Protein AF-A0A183B703-F1 (afdb_monomer_lite)

Foldseek 3Di:
DLVVCVVCVVVCCPVVVDALLNNLLVLLVQLVVLVVVCQFFVDCVSLVSSLVSLVCCVVVVSCVCVLVDPDLVSLVSVLVSLLVNLVSCLLVVVLVVNVVSLVVSVVSLVSSCVRPVDPCSVVSVVLSVLSVVLSVVLVVDFDADPVRDGDDDQLADDPVPDDDDDDDPPDAAAAAAEEAEEAAPDFRDHPLAGNVNSSVSRNQHHDPVNVVVPDDDDDDDDDDDDPDDDDDDDDDDDDDDDDDDDDDDDDDDPDPRGGHTYDYHRNDDPVRVVVVVVVRVVPADQRYKYKYWHWHFDDDDPDDDDDDDDDDDDRIDTDIDIDHDD

pLDDT: mean 77.02, std 23.8, range [26.45, 98.56]

Radius of gyration: 24.08 Å; chains: 1; bounding box: 46×68×70 Å

Sequence (326 aa):
LWKFQQQHRQKLDELYGLKRWQIGEVASKIGQLYHLYYLRSSELHYLTESFAFFSAIRTRGYYSKASKEERPDLMVKKLRYYARFILVCLLLRKMKLVHELLREFSKQVEEYTAVYDPEDQSEWDMVVQEIREFVEGEALLNVLNPDSTATVLKHRLSPLNNPQVEKCGSGYMQLSEVLIVGNCYEQTRFSELSLDMYRMLQTLERDPLDTLHGSTTSVPNSRLSGLGSLENGLPASGHANDEAGSNGASGCGPTRPHNPHKYLLYKPTFSQFNTVIAAAFKDVSATGAVLLYISADGIRTPTAKYGDERKRFLTCFTELLLISAG

Secondary structure (DSSP, 8-state):
-HHHHHHTHHHHHHTT---HHHHHHHHHHHHHHHHHHHHHH--HHHHHHHHHHHHHHHHTTTTTTGGGSSSTHHHHHHHHHHHHHHHHHHHTT-HHHHHHHHHHHHHHHHHHHHHH--TTHHHHHHHHHHHHHHHHHHHT--EE-TTSPEE----SB-TTTSPP----SS---EEEEEEEEEE-SS--EETTEEHHHHHHHHHTSBPTTHHHHSS-SS-------------S--------------------PPPPPPPPEEEEEES--HHHHHHHHHHHHHH--TTEEEEEEEEEPPPPP---S---------S-EEEEEEEE--

InterPro domains:
  IPR022709 Protein SCAI [PF12070] (1-304)

Organism: NCBI:txid27848

Structure (mmCIF, N/CA/C/O backbone):
data_AF-A0A183B703-F1
#
_entry.id   AF-A0A183B703-F1
#
loop_
_atom_site.group_PDB
_atom_site.id
_atom_site.type_symbol
_atom_site.label_atom_id
_atom_site.label_alt_id
_atom_site.label_comp_id
_atom_site.label_asym_id
_atom_site.label_entity_id
_atom_site.label_seq_id
_atom_site.pdbx_PDB_ins_code
_atom_site.Cartn_x
_atom_site.Cartn_y
_atom_site.Cartn_z
_atom_site.occupancy
_atom_site.B_iso_or_equiv
_atom_site.auth_seq_id
_atom_site.auth_comp_id
_atom_site.auth_asym_id
_atom_site.auth_atom_id
_atom_site.pdbx_PDB_model_num
ATOM 1 N N . LEU A 1 1 ? 7.663 -17.396 15.930 1.00 83.75 1 LEU A N 1
ATOM 2 C CA . LEU A 1 1 ? 6.859 -16.521 16.821 1.00 83.75 1 LEU A CA 1
ATOM 3 C C . LEU A 1 1 ? 5.363 -16.856 16.811 1.00 83.75 1 LEU A C 1
ATOM 5 O O . LEU A 1 1 ? 4.827 -17.171 17.865 1.00 83.75 1 LEU A O 1
ATOM 9 N N . TRP A 1 2 ? 4.683 -16.833 15.655 1.00 89.56 2 TRP A N 1
ATOM 10 C CA . TRP A 1 2 ? 3.231 -17.084 15.588 1.00 89.56 2 TRP A CA 1
ATOM 11 C C . TRP A 1 2 ? 2.797 -18.439 16.162 1.00 89.56 2 TRP A C 1
ATOM 13 O O . TRP A 1 2 ? 1.850 -18.499 16.938 1.00 89.56 2 TRP A O 1
ATOM 23 N N . LYS A 1 3 ? 3.525 -19.514 15.847 1.00 90.44 3 LYS A N 1
ATOM 24 C CA . LYS A 1 3 ? 3.278 -20.850 16.409 1.00 90.44 3 LYS A CA 1
ATOM 25 C C . LYS A 1 3 ? 3.474 -20.887 17.929 1.00 90.44 3 LYS A C 1
ATOM 27 O O . LYS A 1 3 ? 2.619 -21.388 18.647 1.00 90.44 3 LYS A O 1
ATOM 32 N N . PHE A 1 4 ? 4.552 -20.272 18.417 1.00 89.56 4 PHE A N 1
ATOM 33 C CA . PHE A 1 4 ? 4.868 -20.200 19.847 1.00 89.56 4 PHE A CA 1
ATOM 34 C C . PHE A 1 4 ? 3.726 -19.558 20.652 1.00 89.56 4 PHE A C 1
ATOM 36 O O . PHE A 1 4 ? 3.270 -20.125 21.640 1.00 89.56 4 PHE A O 1
ATOM 43 N N . GLN A 1 5 ? 3.188 -18.421 20.194 1.00 91.50 5 GLN A N 1
ATOM 44 C CA . GLN A 1 5 ? 2.079 -17.765 20.899 1.00 91.50 5 GLN A CA 1
ATOM 45 C C . GLN A 1 5 ? 0.742 -18.520 20.815 1.00 91.50 5 GLN A C 1
ATOM 47 O O . GLN A 1 5 ? -0.109 -18.313 21.673 1.00 91.50 5 GLN A O 1
ATOM 52 N N . GLN A 1 6 ? 0.541 -19.396 19.821 1.00 90.69 6 GLN A N 1
ATOM 53 C CA . GLN A 1 6 ? -0.621 -20.298 19.796 1.00 90.69 6 GLN A CA 1
ATOM 54 C C . GLN A 1 6 ? -0.455 -21.425 20.816 1.00 90.69 6 GLN A C 1
ATOM 56 O O . GLN A 1 6 ? -1.346 -21.651 21.626 1.00 90.69 6 GLN A O 1
ATOM 61 N N . GLN A 1 7 ? 0.702 -22.091 20.801 1.00 95.00 7 GLN A N 1
ATOM 62 C CA . GLN A 1 7 ? 0.990 -23.243 21.660 1.00 95.00 7 GLN A CA 1
ATOM 63 C C . GLN A 1 7 ? 1.017 -22.883 23.147 1.00 95.00 7 GLN A C 1
ATOM 65 O O . GLN A 1 7 ? 0.614 -23.682 23.984 1.00 95.00 7 GLN A O 1
ATOM 70 N N . HIS A 1 8 ? 1.456 -21.669 23.479 1.00 93.12 8 HIS A N 1
ATOM 71 C CA . HIS A 1 8 ? 1.559 -21.196 24.859 1.00 93.12 8 HIS A CA 1
ATOM 72 C C . HIS A 1 8 ? 0.500 -20.142 25.210 1.00 93.12 8 HIS A C 1
ATOM 74 O O . HIS A 1 8 ? 0.690 -19.386 26.162 1.00 93.12 8 HIS A O 1
ATOM 80 N N . ARG A 1 9 ? -0.614 -20.076 24.458 1.00 90.56 9 ARG A N 1
ATOM 81 C CA . ARG A 1 9 ? -1.651 -19.038 24.606 1.00 90.56 9 ARG A CA 1
ATOM 82 C C . ARG A 1 9 ? -2.128 -18.888 26.045 1.00 90.56 9 ARG A C 1
ATOM 84 O O . ARG A 1 9 ? -2.144 -17.771 26.543 1.00 90.56 9 ARG A O 1
ATOM 91 N N . GLN A 1 10 ? -2.499 -19.999 26.678 1.00 91.38 10 GLN A N 1
ATOM 92 C CA . GLN A 1 10 ? -3.069 -19.997 28.023 1.00 91.38 10 GLN A CA 1
ATOM 93 C C . GLN A 1 10 ? -2.096 -19.381 29.033 1.00 91.38 10 GLN A C 1
ATOM 95 O O . GLN A 1 10 ? -2.439 -18.441 29.738 1.00 91.38 10 GLN A O 1
ATOM 100 N N . LYS A 1 11 ? -0.836 -19.829 29.008 1.00 93.75 11 LYS A N 1
ATOM 101 C CA . LYS A 1 11 ? 0.216 -19.312 29.887 1.00 93.75 11 LYS A CA 1
ATOM 102 C C . LYS A 1 11 ? 0.492 -17.823 29.651 1.00 93.75 11 LYS A C 1
ATOM 104 O O . LYS A 1 11 ? 0.722 -17.087 30.603 1.00 93.75 11 LYS A O 1
ATOM 109 N N . LEU A 1 12 ? 0.493 -17.383 28.392 1.00 92.56 12 LEU A N 1
ATOM 110 C CA . LEU A 1 12 ? 0.720 -15.982 28.027 1.00 92.56 12 LEU A CA 1
ATOM 111 C C . LEU A 1 12 ? -0.415 -15.063 28.497 1.00 92.56 12 LEU A C 1
ATOM 113 O O . LEU A 1 12 ? -0.145 -13.933 28.891 1.00 92.56 12 LEU A O 1
ATOM 117 N N . ASP A 1 13 ? -1.657 -15.536 28.455 1.00 91.06 13 ASP A N 1
ATOM 118 C CA . ASP A 1 13 ? -2.826 -14.783 28.913 1.00 91.06 13 ASP A CA 1
ATOM 119 C C . ASP A 1 13 ? -2.883 -14.743 30.451 1.00 91.06 13 ASP A C 1
ATOM 121 O O . ASP A 1 13 ? -2.798 -13.675 31.049 1.00 91.06 13 ASP A O 1
ATOM 125 N N . GLU A 1 14 ? -2.889 -15.910 31.102 1.00 92.81 14 GLU A N 1
ATOM 126 C CA . GLU A 1 14 ? -3.116 -16.035 32.549 1.00 92.81 14 GLU A CA 1
ATOM 127 C C . GLU A 1 14 ? -1.947 -15.524 33.405 1.00 92.81 14 GLU A C 1
ATOM 129 O O . GLU A 1 14 ? -2.174 -14.882 34.427 1.00 92.81 14 GLU A O 1
ATOM 134 N N . LEU A 1 15 ? -0.694 -15.798 33.014 1.00 91.38 15 LEU A N 1
ATOM 135 C CA . LEU A 1 15 ? 0.476 -15.442 33.834 1.00 91.38 15 LEU A CA 1
ATOM 136 C C . LEU A 1 15 ? 1.122 -14.115 33.433 1.00 91.38 15 LEU A C 1
ATOM 138 O O . LEU A 1 15 ? 1.726 -13.455 34.274 1.00 91.38 15 LEU A O 1
ATOM 142 N N . TYR A 1 16 ? 1.046 -13.747 32.152 1.00 91.38 16 TYR A N 1
ATOM 143 C CA . TYR A 1 16 ? 1.742 -12.573 31.614 1.00 91.38 16 TYR A CA 1
ATOM 144 C C . TYR A 1 16 ? 0.793 -11.476 31.118 1.00 91.38 16 TYR A C 1
ATOM 146 O O . TYR A 1 16 ? 1.265 -10.428 30.678 1.00 91.38 16 TYR A O 1
ATOM 154 N N . GLY A 1 17 ? -0.527 -11.688 31.187 1.00 91.81 17 GLY A N 1
ATOM 155 C CA . GLY A 1 17 ? -1.524 -10.681 30.830 1.00 91.81 17 GLY A CA 1
ATOM 156 C C . GLY A 1 17 ? -1.482 -10.269 29.35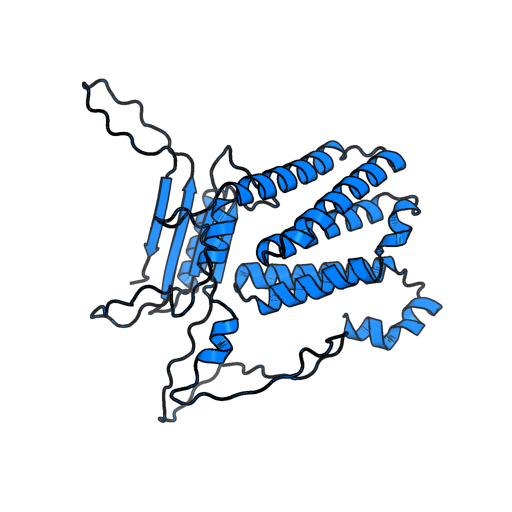8 1.00 91.81 17 GLY A C 1
ATOM 157 O O . GLY A 1 17 ? -1.689 -9.093 29.050 1.00 91.81 17 GLY A O 1
ATOM 158 N N . LEU A 1 18 ? -1.171 -11.199 28.444 1.00 91.56 18 LEU A N 1
ATOM 159 C CA . LEU A 1 18 ? -1.088 -10.917 27.010 1.00 91.56 18 LEU A CA 1
ATOM 160 C C . LEU A 1 18 ? -2.433 -10.404 26.475 1.00 91.56 18 LEU A C 1
ATOM 162 O O . LEU A 1 18 ? -3.369 -11.161 26.219 1.00 91.56 18 LEU A O 1
ATOM 166 N N . LYS A 1 19 ? -2.504 -9.101 26.205 1.00 91.19 19 LYS A N 1
ATOM 167 C CA . LYS A 1 19 ? -3.701 -8.445 25.687 1.00 91.19 19 LYS A CA 1
ATOM 168 C C . LYS A 1 19 ? -3.985 -8.865 24.243 1.00 91.19 19 LYS A C 1
ATOM 170 O O . LYS A 1 19 ? -3.096 -9.052 23.410 1.00 91.19 19 LYS A O 1
ATOM 175 N N . ARG A 1 20 ? -5.274 -8.892 23.892 1.00 91.88 20 ARG A N 1
ATOM 176 C CA . ARG A 1 20 ? -5.759 -9.259 22.550 1.00 91.88 20 ARG A CA 1
ATOM 177 C C . ARG A 1 20 ? -5.139 -8.418 21.424 1.00 91.88 20 ARG A C 1
ATOM 179 O O . ARG A 1 20 ? -4.821 -8.959 20.366 1.00 91.88 20 ARG A O 1
ATOM 186 N N . TRP A 1 21 ? -4.932 -7.123 21.649 1.00 92.62 21 TRP A N 1
ATOM 187 C CA . TRP A 1 21 ? -4.333 -6.242 20.648 1.00 92.62 21 TRP A CA 1
ATOM 188 C C . TRP A 1 21 ? -2.837 -6.489 20.434 1.00 92.62 21 TRP A C 1
ATOM 190 O O . TRP A 1 21 ? -2.357 -6.291 19.322 1.00 92.62 21 TRP A O 1
ATOM 200 N N . GLN A 1 22 ? -2.112 -7.004 21.435 1.00 92.88 22 GLN A N 1
ATOM 201 C CA . GLN A 1 22 ? -0.700 -7.382 21.285 1.00 92.88 22 GLN A CA 1
ATOM 202 C C . GLN A 1 22 ? -0.552 -8.561 20.313 1.00 92.88 22 GLN A C 1
ATOM 204 O O . GLN A 1 22 ? 0.385 -8.608 19.519 1.00 92.88 22 GLN A O 1
ATOM 209 N N . ILE A 1 23 ? -1.521 -9.482 20.300 1.00 93.69 23 ILE A N 1
ATOM 210 C CA . ILE A 1 23 ? -1.594 -10.558 19.298 1.00 93.69 23 ILE A CA 1
ATOM 211 C C . ILE A 1 23 ? -1.811 -9.967 17.900 1.00 93.69 23 ILE A C 1
ATOM 213 O O . ILE A 1 23 ? -1.166 -10.396 16.942 1.00 93.69 23 ILE A O 1
ATOM 217 N N . GLY A 1 24 ? -2.689 -8.964 17.795 1.00 94.94 24 GLY A N 1
ATOM 218 C CA . GLY A 1 24 ? -2.908 -8.199 16.567 1.00 94.94 24 GLY A CA 1
ATOM 219 C C . GLY A 1 24 ? -1.635 -7.525 16.060 1.00 94.94 24 GLY A C 1
ATOM 220 O O . GLY A 1 24 ? -1.333 -7.619 14.875 1.00 94.94 24 GLY A O 1
ATOM 221 N N . GLU A 1 25 ? -0.832 -6.938 16.949 1.00 93.81 25 GLU A N 1
ATOM 222 C CA . GLU A 1 25 ? 0.460 -6.353 16.576 1.00 93.81 25 GLU A CA 1
ATOM 223 C C . GLU A 1 25 ? 1.453 -7.389 16.054 1.00 93.81 25 GLU A C 1
ATOM 225 O O . GLU A 1 25 ? 2.130 -7.141 15.056 1.00 93.81 25 GLU A O 1
ATOM 230 N N . VAL A 1 26 ? 1.542 -8.558 16.697 1.00 94.56 26 VAL A N 1
ATOM 231 C CA . VAL A 1 26 ? 2.393 -9.654 16.212 1.00 94.56 26 VAL A CA 1
ATOM 232 C C . VAL A 1 26 ? 1.945 -10.092 14.817 1.00 94.56 26 VAL A C 1
ATOM 234 O O . VAL A 1 26 ? 2.784 -10.218 13.927 1.00 94.56 26 VAL A O 1
ATOM 237 N N . ALA A 1 27 ? 0.638 -10.269 14.601 1.00 96.19 27 ALA A N 1
ATOM 238 C CA . ALA A 1 27 ? 0.089 -10.588 13.284 1.00 96.19 27 ALA A CA 1
ATOM 239 C C . ALA A 1 27 ? 0.410 -9.495 12.252 1.00 96.19 27 ALA A C 1
ATOM 241 O O . ALA A 1 27 ? 0.849 -9.808 11.149 1.00 96.19 27 ALA A O 1
ATOM 242 N N . SER A 1 28 ? 0.264 -8.218 12.621 1.00 96.25 28 SER A N 1
ATOM 243 C CA . SER A 1 28 ? 0.527 -7.083 11.730 1.00 96.25 28 SER A CA 1
ATOM 244 C C . SER A 1 28 ? 1.998 -7.015 11.324 1.00 96.25 28 SER A C 1
ATOM 246 O O . SER A 1 28 ? 2.295 -6.732 10.165 1.00 96.25 28 SER A O 1
ATOM 248 N N . LYS A 1 29 ? 2.924 -7.285 12.253 1.00 95.94 29 LYS A N 1
ATOM 249 C CA . LYS A 1 29 ? 4.367 -7.327 11.970 1.00 95.94 29 LYS A CA 1
ATOM 250 C C . LYS A 1 29 ? 4.725 -8.488 11.046 1.00 95.94 29 LYS A C 1
ATOM 252 O O . LYS A 1 29 ? 5.508 -8.306 10.123 1.00 95.94 29 LYS A O 1
ATOM 257 N N . ILE A 1 30 ? 4.131 -9.664 11.251 1.00 96.56 30 ILE A N 1
ATOM 258 C CA . ILE A 1 30 ? 4.346 -10.814 10.361 1.00 96.56 30 ILE A CA 1
ATOM 259 C C . ILE A 1 30 ? 3.799 -10.519 8.960 1.00 96.56 30 ILE A C 1
ATOM 261 O O . ILE A 1 30 ? 4.504 -10.735 7.977 1.00 96.56 30 ILE A O 1
ATOM 265 N N . GLY A 1 31 ? 2.592 -9.953 8.862 1.00 97.31 31 GLY A N 1
ATOM 266 C CA . GLY A 1 31 ? 2.024 -9.517 7.586 1.00 97.31 31 GLY A CA 1
ATOM 267 C C . GLY A 1 31 ? 2.923 -8.509 6.865 1.00 97.31 31 GLY A C 1
ATOM 268 O O . GLY A 1 31 ? 3.158 -8.638 5.664 1.00 97.31 31 GLY A O 1
ATOM 269 N N . GLN A 1 32 ? 3.507 -7.557 7.598 1.00 96.00 32 GLN A N 1
ATOM 270 C CA . GLN A 1 32 ? 4.473 -6.603 7.049 1.00 96.00 32 GLN A CA 1
ATOM 271 C C . GLN A 1 32 ? 5.747 -7.284 6.523 1.00 96.00 32 GLN A C 1
ATOM 273 O O . GLN A 1 32 ? 6.222 -6.912 5.454 1.00 96.00 32 GLN A O 1
ATOM 278 N N . LEU A 1 33 ? 6.290 -8.282 7.230 1.00 96.19 33 LEU A N 1
ATOM 279 C CA . LEU A 1 33 ? 7.480 -9.017 6.779 1.00 96.19 33 LEU A CA 1
ATOM 280 C C . LEU A 1 33 ? 7.230 -9.745 5.456 1.00 96.19 33 LEU A C 1
ATOM 282 O O . LEU A 1 33 ? 8.057 -9.668 4.549 1.00 96.19 33 LEU A O 1
ATOM 286 N N . TYR A 1 34 ? 6.076 -10.401 5.329 1.00 97.31 34 TYR A N 1
ATOM 287 C CA . TYR A 1 34 ? 5.667 -11.042 4.082 1.00 97.31 34 TYR A CA 1
ATOM 288 C C . TYR A 1 34 ? 5.505 -10.035 2.939 1.00 97.31 34 TYR A C 1
ATOM 290 O O . TYR A 1 34 ? 6.010 -10.260 1.842 1.00 97.31 34 TYR A O 1
ATOM 298 N N . HIS A 1 35 ? 4.867 -8.893 3.203 1.00 95.56 35 HIS A N 1
ATOM 299 C CA . HIS A 1 35 ? 4.738 -7.824 2.215 1.00 95.56 35 HIS A CA 1
ATOM 300 C C . HIS A 1 35 ? 6.106 -7.286 1.760 1.00 95.56 35 HIS A C 1
ATOM 302 O O . HIS A 1 35 ? 6.333 -7.128 0.563 1.00 95.56 35 HIS A O 1
ATOM 308 N N . LEU A 1 36 ? 7.046 -7.075 2.687 1.00 93.94 36 LEU A N 1
ATOM 309 C CA . LEU A 1 36 ? 8.402 -6.626 2.362 1.00 93.94 36 LEU A CA 1
ATOM 310 C C . LEU A 1 36 ? 9.168 -7.657 1.518 1.00 93.94 36 LEU A C 1
ATOM 312 O O . LEU A 1 36 ? 9.915 -7.290 0.614 1.00 93.94 36 LEU A O 1
ATOM 316 N N . TYR A 1 37 ? 8.979 -8.949 1.793 1.00 94.00 37 TYR A N 1
ATOM 317 C CA . TYR A 1 37 ? 9.538 -10.016 0.962 1.00 94.00 37 TYR A CA 1
ATOM 318 C C . TYR A 1 37 ? 8.938 -10.021 -0.444 1.00 94.00 37 TYR A C 1
ATOM 320 O O . TYR A 1 37 ? 9.681 -10.163 -1.415 1.00 94.00 37 TYR A O 1
ATOM 328 N N . TYR A 1 38 ? 7.625 -9.808 -0.566 1.00 94.19 38 TYR A N 1
ATOM 329 C CA . TYR A 1 38 ? 6.968 -9.648 -1.861 1.00 94.19 38 TYR A CA 1
ATOM 330 C C . TYR A 1 38 ? 7.554 -8.476 -2.658 1.00 94.19 38 TYR A C 1
ATOM 332 O O . TYR A 1 38 ? 7.895 -8.673 -3.815 1.00 94.19 38 TYR A O 1
ATOM 340 N N . LEU A 1 39 ? 7.753 -7.298 -2.054 1.00 91.00 39 LEU A N 1
ATOM 341 C CA . LEU A 1 39 ? 8.278 -6.132 -2.783 1.00 91.00 39 LEU A CA 1
ATOM 342 C C . LEU A 1 39 ? 9.641 -6.389 -3.444 1.00 91.00 39 LEU A C 1
ATOM 344 O O . LEU A 1 39 ? 9.923 -5.801 -4.480 1.00 91.00 39 LEU A O 1
ATOM 348 N N . ARG A 1 40 ? 10.465 -7.275 -2.866 1.00 87.12 40 ARG A N 1
ATOM 349 C CA . ARG A 1 40 ? 11.782 -7.637 -3.415 1.00 87.12 40 ARG A CA 1
ATOM 350 C C . ARG A 1 40 ? 11.751 -8.824 -4.372 1.00 87.12 40 ARG A C 1
ATOM 352 O O . ARG A 1 40 ? 12.535 -8.862 -5.309 1.00 87.12 40 ARG A O 1
ATOM 359 N N . SER A 1 41 ? 10.920 -9.825 -4.094 1.00 88.69 41 SER A N 1
ATOM 360 C CA . SER A 1 41 ? 10.889 -11.092 -4.846 1.00 88.69 41 SER A CA 1
ATOM 361 C C . SER A 1 41 ? 9.846 -11.115 -5.956 1.00 88.69 41 SER A C 1
ATOM 363 O O . SER A 1 41 ? 9.909 -11.964 -6.835 1.00 88.69 41 SER A O 1
ATOM 365 N N . SER A 1 42 ? 8.858 -10.221 -5.893 1.00 88.12 42 SER A N 1
ATOM 366 C CA . SER A 1 42 ? 7.658 -10.237 -6.733 1.00 88.12 42 SER A CA 1
ATOM 367 C C . SER A 1 42 ? 6.819 -11.518 -6.610 1.00 88.12 42 SER A C 1
ATOM 369 O O . SER A 1 42 ? 5.907 -11.744 -7.402 1.00 88.12 42 SER A O 1
ATOM 371 N N . GLU A 1 43 ? 7.081 -12.354 -5.600 1.00 88.38 43 GLU A N 1
ATOM 372 C CA . GLU A 1 43 ? 6.390 -13.626 -5.408 1.00 88.38 43 GLU A CA 1
ATOM 373 C C . GLU A 1 43 ? 5.050 -13.425 -4.692 1.00 88.38 43 GLU A C 1
ATOM 375 O O . GLU A 1 43 ? 4.976 -13.082 -3.506 1.00 88.38 43 GLU A O 1
ATOM 380 N N . LEU A 1 44 ? 3.953 -13.676 -5.409 1.00 88.50 44 LEU A N 1
ATOM 381 C CA . LEU A 1 44 ? 2.598 -13.428 -4.905 1.00 88.50 44 LEU A CA 1
ATOM 382 C C . LEU A 1 44 ? 2.182 -14.302 -3.733 1.00 88.50 44 LEU A C 1
ATOM 384 O O . LEU A 1 44 ? 1.252 -13.937 -3.007 1.00 88.50 44 LEU A O 1
ATOM 388 N N . HIS A 1 45 ? 2.838 -15.445 -3.541 1.00 91.50 45 HIS A N 1
ATOM 389 C CA . HIS A 1 45 ? 2.592 -16.272 -2.369 1.00 91.50 45 HIS A CA 1
ATOM 390 C C . HIS A 1 45 ? 2.814 -15.456 -1.087 1.00 91.50 45 HIS A C 1
ATOM 392 O O . HIS A 1 45 ? 1.935 -15.420 -0.229 1.00 91.50 45 HIS A O 1
ATOM 398 N N . TYR A 1 46 ? 3.904 -14.684 -1.002 1.00 95.00 46 TYR A N 1
ATOM 399 C CA . TYR A 1 46 ? 4.158 -13.824 0.155 1.00 95.00 46 TYR A CA 1
ATOM 400 C C . TYR A 1 46 ? 3.124 -12.704 0.292 1.00 95.00 46 TYR A C 1
ATOM 402 O O . TYR A 1 46 ? 2.676 -12.406 1.398 1.00 95.00 46 TYR A O 1
ATOM 410 N N . LEU A 1 47 ? 2.670 -12.110 -0.814 1.00 94.69 47 LEU A N 1
ATOM 411 C CA . LEU A 1 47 ? 1.603 -11.110 -0.757 1.00 94.69 47 LEU A CA 1
ATOM 412 C C . LEU A 1 47 ? 0.277 -11.713 -0.253 1.00 94.69 47 LEU A C 1
ATOM 414 O O . LEU A 1 47 ? -0.458 -11.073 0.501 1.00 94.69 47 LEU A O 1
ATOM 418 N N . THR A 1 48 ? -0.003 -12.963 -0.622 1.00 95.50 48 THR A N 1
ATOM 419 C CA . THR A 1 48 ? -1.179 -13.719 -0.169 1.00 95.50 48 THR A CA 1
ATOM 420 C C . THR A 1 48 ? -1.094 -14.058 1.321 1.00 95.50 48 THR A C 1
ATOM 422 O O . THR A 1 48 ? -2.078 -13.877 2.039 1.00 95.50 48 THR A O 1
ATOM 425 N N . GLU A 1 49 ? 0.078 -14.459 1.817 1.00 97.00 49 GLU A N 1
ATOM 426 C CA . GLU A 1 49 ? 0.309 -14.664 3.253 1.00 97.00 49 GLU A CA 1
ATOM 427 C C . GLU A 1 49 ? 0.127 -13.359 4.038 1.00 97.00 49 GLU A C 1
ATOM 429 O O . GLU A 1 49 ? -0.573 -13.322 5.052 1.00 97.00 49 GLU A O 1
ATOM 434 N N . SER A 1 50 ? 0.677 -12.249 3.534 1.00 98.00 50 SER A N 1
ATOM 435 C CA . SER A 1 50 ? 0.475 -10.923 4.126 1.00 98.00 50 SER A CA 1
ATOM 436 C C . SER A 1 50 ? -1.013 -10.575 4.249 1.00 98.00 50 SER A C 1
ATOM 438 O O . SER A 1 50 ? -1.489 -10.184 5.322 1.00 98.00 50 SER A O 1
ATOM 440 N N . PHE A 1 51 ? -1.773 -10.808 3.174 1.00 98.44 51 PHE A N 1
ATOM 441 C CA . PHE A 1 51 ? -3.221 -10.645 3.159 1.00 98.44 51 PHE A CA 1
ATOM 442 C C . PHE A 1 51 ? -3.918 -11.510 4.214 1.00 98.44 51 PHE A C 1
ATOM 444 O O . PHE A 1 51 ? -4.804 -11.012 4.907 1.00 98.44 51 PHE A O 1
ATOM 451 N N . ALA A 1 52 ? -3.527 -12.778 4.366 1.00 98.00 52 ALA A N 1
ATOM 452 C CA . ALA A 1 52 ? -4.127 -13.683 5.343 1.00 98.00 52 ALA A CA 1
ATOM 453 C C . ALA A 1 52 ? -3.958 -13.162 6.781 1.00 98.00 52 ALA A C 1
ATOM 455 O O . ALA A 1 52 ? -4.926 -13.133 7.546 1.00 98.00 52 ALA A O 1
ATOM 456 N N . PHE A 1 53 ? -2.766 -12.665 7.134 1.00 98.12 53 PHE A N 1
ATOM 457 C CA . PHE A 1 53 ? -2.522 -12.061 8.447 1.00 98.12 53 PHE A CA 1
ATOM 458 C C . PHE A 1 53 ? -3.360 -10.803 8.674 1.00 98.12 53 PHE A C 1
ATOM 460 O O . PHE A 1 53 ? -4.009 -10.688 9.716 1.00 98.12 53 PHE A O 1
ATOM 467 N N . PHE A 1 54 ? -3.396 -9.876 7.713 1.00 98.50 54 PHE A N 1
ATOM 468 C CA . PHE A 1 54 ? -4.190 -8.656 7.857 1.00 98.50 54 PHE A CA 1
ATOM 469 C C . PHE A 1 54 ? -5.696 -8.936 7.904 1.00 98.50 54 PHE A C 1
ATOM 471 O O . PHE A 1 54 ? -6.397 -8.419 8.776 1.00 98.50 54 PHE A O 1
ATOM 478 N N . SER A 1 55 ? -6.189 -9.841 7.059 1.00 98.31 55 SER A N 1
ATOM 479 C CA . SER A 1 55 ? -7.581 -10.283 7.094 1.00 98.31 55 SER A CA 1
ATOM 480 C C . SER A 1 55 ? -7.934 -10.914 8.442 1.00 98.31 55 SER A C 1
ATOM 482 O O . SER A 1 55 ? -8.981 -10.604 9.006 1.00 98.31 55 SER A O 1
ATOM 484 N N . ALA A 1 56 ? -7.053 -11.745 9.012 1.00 97.12 56 ALA A N 1
ATOM 485 C CA . ALA A 1 56 ? -7.276 -12.344 10.325 1.00 97.12 56 ALA A CA 1
ATOM 486 C C . ALA A 1 56 ? -7.368 -11.289 11.441 1.00 97.12 56 ALA A C 1
ATOM 488 O O . ALA A 1 56 ? -8.138 -11.476 12.387 1.00 97.12 56 ALA A O 1
ATOM 489 N N . ILE A 1 57 ? -6.628 -10.177 11.333 1.00 97.75 57 ILE A N 1
ATOM 490 C CA . ILE A 1 57 ? -6.725 -9.058 12.280 1.00 97.75 57 ILE A CA 1
ATOM 491 C C . ILE A 1 57 ? -8.106 -8.407 12.236 1.00 97.75 57 ILE A C 1
ATOM 493 O O . ILE A 1 57 ? -8.694 -8.202 13.305 1.00 97.75 57 ILE A O 1
ATOM 497 N N . ARG A 1 58 ? -8.635 -8.141 11.031 1.00 97.25 58 ARG A N 1
ATOM 498 C CA . ARG A 1 58 ? -9.995 -7.612 10.827 1.00 97.25 58 ARG A CA 1
ATOM 499 C C . ARG A 1 58 ? -11.039 -8.567 11.391 1.00 97.25 58 ARG A C 1
ATOM 501 O O . ARG A 1 58 ? -11.769 -8.203 12.308 1.00 97.25 58 ARG A O 1
ATOM 508 N N . THR A 1 59 ? -11.067 -9.808 10.902 1.00 96.88 59 THR A N 1
ATOM 509 C CA . THR A 1 59 ? -12.117 -10.789 11.221 1.00 96.88 59 THR A CA 1
ATOM 510 C C . THR A 1 59 ? -12.162 -11.133 12.708 1.00 96.88 59 THR A C 1
ATOM 512 O O . THR A 1 59 ? -13.234 -11.328 13.269 1.00 96.88 59 THR A O 1
ATOM 515 N N . ARG A 1 60 ? -11.007 -11.181 13.382 1.00 95.69 60 ARG A N 1
ATOM 516 C CA . ARG A 1 60 ? -10.939 -11.485 14.821 1.00 95.69 60 ARG A CA 1
ATOM 517 C C . ARG A 1 60 ? -11.043 -10.244 15.703 1.00 95.69 60 ARG A C 1
ATOM 519 O O . ARG A 1 60 ? -11.038 -10.387 16.929 1.00 95.69 60 ARG A O 1
ATOM 526 N N . GLY A 1 61 ? -11.097 -9.046 15.125 1.00 95.38 61 GLY A N 1
ATOM 527 C CA . GLY A 1 61 ? -11.229 -7.792 15.858 1.00 95.38 61 GLY A CA 1
ATOM 528 C C . GLY A 1 61 ? -10.152 -7.608 16.926 1.00 95.38 61 GLY A C 1
ATOM 529 O O . GLY A 1 61 ? -10.482 -7.286 18.068 1.00 95.38 61 GLY A O 1
ATOM 530 N N . TYR A 1 62 ? -8.870 -7.847 16.606 1.00 95.56 62 TYR A N 1
ATOM 531 C CA . TYR A 1 62 ? -7.795 -7.713 17.607 1.00 95.56 62 TYR A CA 1
ATOM 532 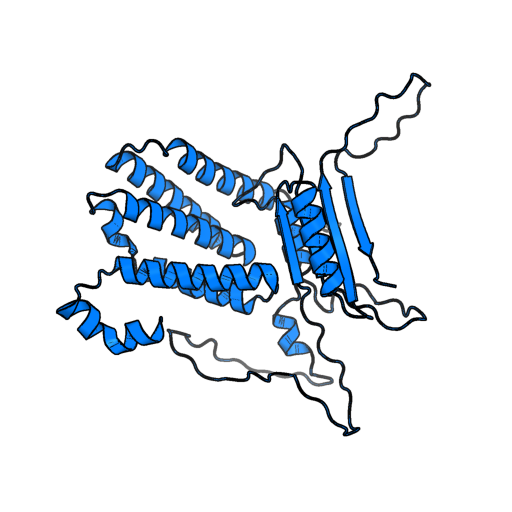C C . TYR A 1 62 ? -7.687 -6.284 18.174 1.00 95.56 62 TYR A C 1
ATOM 534 O O . TYR A 1 62 ? -7.306 -6.121 19.330 1.00 95.56 62 TYR A O 1
ATOM 542 N N . TYR A 1 63 ? -8.102 -5.272 17.404 1.00 95.06 63 TYR A N 1
ATOM 543 C CA . TYR A 1 63 ? -8.125 -3.856 17.793 1.00 95.06 63 TYR A CA 1
ATOM 544 C C . TYR A 1 63 ? -9.525 -3.327 18.173 1.00 95.06 63 TYR A C 1
ATOM 546 O O . TYR A 1 63 ? -9.761 -2.119 18.149 1.00 95.06 63 TYR A O 1
ATOM 554 N N . SER A 1 64 ? -10.486 -4.199 18.503 1.00 92.00 64 SER A N 1
ATOM 555 C CA . SER A 1 64 ? -11.874 -3.790 18.803 1.00 92.00 64 SER A CA 1
ATOM 556 C C . SER A 1 64 ? -12.016 -2.888 20.033 1.00 92.00 64 SER A C 1
ATOM 558 O O . SER A 1 64 ? -12.966 -2.121 20.119 1.00 92.00 64 SER A O 1
ATOM 560 N N . LYS A 1 65 ? -11.069 -2.959 20.975 1.00 88.62 65 LYS A N 1
ATOM 561 C CA . LYS A 1 65 ? -11.038 -2.138 22.197 1.00 88.62 65 LYS A CA 1
ATOM 562 C C . LYS A 1 65 ? -10.009 -1.002 22.138 1.00 88.62 65 LYS A C 1
ATOM 564 O O . LYS A 1 65 ? -9.681 -0.450 23.177 1.00 88.62 65 LYS A O 1
ATOM 569 N N . ALA A 1 66 ? -9.471 -0.689 20.958 1.00 87.38 66 ALA A N 1
ATOM 570 C CA . ALA A 1 66 ? -8.347 0.239 20.837 1.00 87.38 66 ALA A CA 1
ATOM 571 C C . ALA A 1 66 ? -8.666 1.660 21.328 1.00 87.38 66 ALA A C 1
ATOM 573 O O . ALA A 1 66 ? -7.870 2.217 22.071 1.00 87.38 66 ALA A O 1
ATOM 574 N N . SER A 1 67 ? -9.853 2.182 21.010 1.00 86.44 67 SER A N 1
ATOM 575 C CA . SER A 1 67 ? -10.321 3.512 21.430 1.00 86.44 67 SER A CA 1
ATOM 576 C C . SER A 1 67 ? -10.673 3.622 22.917 1.00 86.44 67 SER A C 1
ATOM 578 O O . SER A 1 67 ? -11.017 4.696 23.391 1.00 86.44 67 SER A O 1
ATOM 580 N N . LYS A 1 68 ? -10.609 2.514 23.669 1.00 87.25 68 LYS A N 1
ATOM 581 C CA . LYS A 1 68 ? -10.860 2.501 25.119 1.00 87.25 68 LYS A CA 1
ATOM 582 C C . LYS A 1 68 ? -9.589 2.646 25.951 1.00 87.25 68 LYS A C 1
ATOM 584 O O . LYS A 1 68 ? -9.684 2.717 27.170 1.00 87.25 68 LYS A O 1
ATOM 589 N N . GLU A 1 69 ? -8.415 2.586 25.327 1.00 86.69 69 GLU A N 1
ATOM 590 C CA . GLU A 1 69 ? -7.153 2.792 26.036 1.00 86.69 69 GLU A CA 1
ATOM 591 C C . GLU A 1 69 ? -6.880 4.302 26.128 1.00 86.69 69 GLU A C 1
ATOM 593 O O . GLU A 1 69 ? -7.096 5.035 25.167 1.00 86.69 69 GLU A O 1
ATOM 598 N N . GLU A 1 70 ? -6.384 4.771 27.273 1.00 80.44 70 GLU A N 1
ATOM 599 C CA . GLU A 1 70 ? -6.118 6.202 27.507 1.00 80.44 70 GLU A CA 1
ATOM 600 C C . GLU A 1 70 ? -5.045 6.769 26.572 1.00 80.44 70 GLU A C 1
ATOM 602 O O . GLU A 1 70 ? -5.043 7.958 26.269 1.00 80.44 70 GLU A O 1
ATOM 607 N N . ARG A 1 71 ? -4.116 5.922 26.111 1.00 85.06 71 ARG A N 1
ATOM 608 C CA . ARG A 1 71 ? -3.011 6.346 25.249 1.00 85.06 71 ARG A CA 1
ATOM 609 C C . ARG A 1 71 ? -3.334 6.159 23.762 1.00 85.06 71 ARG A C 1
ATOM 611 O O . ARG A 1 71 ? -3.719 5.051 23.371 1.00 85.06 71 ARG A O 1
ATOM 618 N N . PRO A 1 72 ? -3.053 7.168 22.915 1.00 91.31 72 PRO A N 1
ATOM 619 C CA . PRO A 1 72 ? -3.320 7.115 21.476 1.00 91.31 72 PRO A CA 1
ATOM 620 C C . PRO A 1 72 ? -2.462 6.086 20.723 1.00 91.31 72 PRO A C 1
ATOM 622 O O . PRO A 1 72 ? -2.823 5.675 19.620 1.00 91.31 72 PRO A O 1
ATOM 625 N N . ASP A 1 73 ? -1.356 5.610 21.314 1.00 92.44 73 ASP A N 1
ATOM 626 C CA . ASP A 1 73 ? -0.402 4.676 20.693 1.00 92.44 73 ASP A CA 1
ATOM 627 C C . ASP A 1 73 ? -1.077 3.467 20.033 1.00 92.44 73 ASP A C 1
ATOM 629 O O . ASP A 1 73 ? -0.667 2.993 18.967 1.00 92.44 73 ASP A O 1
ATOM 633 N N . LEU A 1 74 ? -2.115 2.930 20.683 1.00 93.12 74 LEU A N 1
ATOM 634 C CA . LEU A 1 74 ? -2.820 1.764 20.173 1.00 93.12 74 LEU A CA 1
ATOM 635 C C . LEU A 1 74 ? -3.689 2.092 18.956 1.00 93.12 74 LEU A C 1
ATOM 637 O O . LEU A 1 74 ? -3.780 1.273 18.035 1.00 93.12 74 LEU A O 1
ATOM 641 N N . MET A 1 75 ? -4.289 3.280 18.924 1.00 95.12 75 MET A N 1
ATOM 642 C CA . MET A 1 75 ? -5.028 3.754 17.760 1.00 95.12 75 MET A CA 1
ATOM 643 C C . MET A 1 75 ? -4.090 4.022 16.590 1.00 95.12 75 MET A C 1
ATOM 645 O O . MET A 1 75 ? -4.345 3.506 15.507 1.00 95.12 75 MET A O 1
ATOM 649 N N . VAL A 1 76 ? -2.936 4.656 16.811 1.00 94.75 76 VAL A N 1
ATOM 650 C CA . VAL A 1 76 ? -1.910 4.836 15.767 1.00 94.75 76 VAL A CA 1
ATOM 651 C C . VAL A 1 76 ? -1.484 3.488 15.170 1.00 94.75 76 VAL A C 1
ATOM 653 O O . VAL A 1 76 ? -1.400 3.325 13.950 1.00 94.75 76 VAL A O 1
ATOM 656 N N . LYS A 1 77 ? -1.275 2.460 16.004 1.00 95.00 77 LYS A N 1
ATOM 657 C CA . LYS A 1 77 ? -0.988 1.093 15.527 1.00 95.00 77 LYS A CA 1
ATOM 658 C C . LYS A 1 77 ? -2.123 0.527 14.668 1.00 95.00 77 LYS A C 1
ATOM 660 O O . LYS A 1 77 ? -1.844 -0.093 13.640 1.00 95.00 77 LYS A O 1
ATOM 665 N N . LYS A 1 78 ? -3.381 0.755 15.058 1.00 96.12 78 LYS A N 1
ATOM 666 C CA . LYS A 1 78 ? -4.574 0.350 14.299 1.00 96.12 78 LYS A CA 1
ATOM 667 C C . LYS A 1 78 ? -4.668 1.082 12.955 1.00 96.12 78 LYS A C 1
ATOM 669 O O . LYS A 1 78 ? -4.900 0.426 11.942 1.00 96.12 78 LYS A O 1
ATOM 674 N N . LEU A 1 79 ? -4.426 2.392 12.916 1.00 97.12 79 LEU A N 1
ATOM 675 C CA . LEU A 1 79 ? -4.428 3.190 11.685 1.00 97.12 79 LEU A CA 1
ATOM 676 C C . LEU A 1 79 ? -3.348 2.711 10.708 1.00 97.12 79 LEU A C 1
ATOM 678 O O . LEU A 1 79 ? -3.635 2.401 9.551 1.00 97.12 79 LEU A O 1
ATOM 682 N N . ARG A 1 80 ? -2.117 2.505 11.196 1.00 96.81 80 ARG A N 1
ATOM 683 C CA . ARG A 1 80 ? -1.027 1.952 10.378 1.00 96.81 80 ARG A CA 1
ATOM 684 C C . ARG A 1 80 ? -1.318 0.529 9.883 1.00 96.81 80 ARG A C 1
ATOM 686 O O . ARG A 1 80 ? -0.807 0.125 8.840 1.00 96.81 80 ARG A O 1
ATOM 693 N N . TYR A 1 81 ? -2.080 -0.266 10.635 1.00 97.12 81 TYR A N 1
ATOM 694 C CA . TYR A 1 81 ? -2.554 -1.575 10.181 1.00 97.12 81 TYR A CA 1
ATOM 695 C C . TYR A 1 81 ? -3.507 -1.435 8.982 1.00 97.12 81 TYR A C 1
ATOM 697 O O . TYR A 1 81 ? -3.291 -2.106 7.973 1.00 97.12 81 TYR A O 1
ATOM 705 N N . TYR A 1 82 ? -4.503 -0.544 9.054 1.00 98.38 82 TYR A N 1
ATOM 706 C CA . TYR A 1 82 ? -5.448 -0.316 7.955 1.00 98.38 82 TYR A CA 1
ATOM 707 C C . TYR A 1 82 ? -4.746 0.149 6.681 1.00 98.38 82 TYR A C 1
ATOM 709 O O . TYR A 1 82 ? -4.960 -0.455 5.633 1.00 98.38 82 TYR A O 1
ATOM 717 N N . ALA A 1 83 ? -3.856 1.143 6.777 1.00 97.94 83 ALA A N 1
ATOM 718 C CA . ALA A 1 83 ? -3.103 1.638 5.625 1.00 97.94 83 ALA A CA 1
ATOM 719 C C . ALA A 1 83 ? -2.325 0.507 4.920 1.00 97.94 83 ALA A C 1
ATOM 721 O O . ALA A 1 83 ? -2.410 0.341 3.703 1.00 97.94 83 ALA A O 1
ATOM 722 N N . ARG A 1 84 ? -1.640 -0.356 5.686 1.00 97.62 84 ARG A N 1
ATOM 723 C CA . ARG A 1 84 ? -0.926 -1.518 5.124 1.00 97.62 84 ARG A CA 1
ATOM 724 C C . ARG A 1 84 ? -1.864 -2.558 4.525 1.00 97.62 84 ARG A C 1
ATOM 726 O O . ARG A 1 84 ? -1.549 -3.132 3.486 1.00 97.62 84 ARG A O 1
ATOM 733 N N . PHE A 1 85 ? -3.007 -2.812 5.158 1.00 98.44 85 PHE A N 1
ATOM 734 C CA . PHE A 1 85 ? -3.963 -3.781 4.636 1.00 98.44 85 PHE A CA 1
ATOM 735 C C . PHE A 1 85 ? -4.576 -3.309 3.313 1.00 98.44 85 PHE A C 1
ATOM 737 O O . PHE A 1 85 ? -4.689 -4.097 2.372 1.00 98.44 85 PHE A O 1
ATOM 744 N N . ILE A 1 86 ? -4.901 -2.017 3.213 1.00 98.44 86 ILE A N 1
ATOM 745 C CA . ILE A 1 86 ? -5.356 -1.380 1.974 1.00 98.44 86 ILE A CA 1
ATOM 746 C C . ILE A 1 86 ? -4.298 -1.537 0.879 1.00 98.44 86 ILE A C 1
ATOM 748 O O . ILE A 1 86 ? -4.632 -2.009 -0.207 1.00 98.44 86 ILE A O 1
ATOM 752 N N . LEU A 1 87 ? -3.027 -1.236 1.171 1.00 96.81 87 LEU A N 1
ATOM 753 C CA . LEU A 1 87 ? -1.925 -1.389 0.214 1.00 96.81 87 LEU A CA 1
ATOM 754 C C . LEU A 1 87 ? -1.813 -2.827 -0.316 1.00 96.81 87 LEU A C 1
ATOM 756 O O . LEU A 1 87 ? -1.751 -3.048 -1.524 1.00 96.81 87 LEU A O 1
ATOM 760 N N . VAL A 1 88 ? -1.862 -3.828 0.568 1.00 96.88 88 VAL A N 1
ATOM 761 C CA . VAL A 1 88 ? -1.851 -5.244 0.161 1.00 96.88 88 VAL A CA 1
ATOM 762 C C . VAL A 1 88 ? -3.064 -5.595 -0.705 1.00 96.88 88 VAL A C 1
ATOM 764 O O . VAL A 1 88 ? -2.934 -6.327 -1.686 1.00 96.88 88 VAL A O 1
ATOM 767 N N . CYS A 1 89 ? -4.247 -5.063 -0.389 1.00 96.56 89 CYS A N 1
ATOM 768 C CA . CYS A 1 89 ? -5.449 -5.292 -1.191 1.00 96.56 89 CYS A CA 1
ATOM 769 C C . CYS A 1 89 ? -5.373 -4.630 -2.575 1.00 96.56 89 CYS A C 1
ATOM 771 O O . CYS A 1 89 ? -5.839 -5.238 -3.542 1.00 96.56 89 CYS A O 1
ATOM 773 N N . LEU A 1 90 ? -4.764 -3.444 -2.683 1.00 94.00 90 LEU A N 1
ATOM 774 C CA . LEU A 1 90 ? -4.490 -2.768 -3.956 1.00 94.00 90 LEU A CA 1
ATOM 775 C C . LEU A 1 90 ? -3.572 -3.619 -4.842 1.00 94.00 90 LEU A C 1
ATOM 777 O O . LEU A 1 90 ? -3.876 -3.839 -6.017 1.00 94.00 90 LEU A O 1
ATOM 781 N N . LEU A 1 91 ? -2.488 -4.152 -4.273 1.00 92.25 91 LEU A N 1
ATOM 782 C CA . LEU A 1 91 ? -1.520 -5.004 -4.977 1.00 92.25 91 LEU A CA 1
ATOM 783 C C . LEU A 1 91 ? -2.126 -6.349 -5.420 1.00 92.25 91 LEU A C 1
ATOM 785 O O . LEU A 1 91 ? -1.815 -6.854 -6.498 1.00 92.25 91 LEU A O 1
ATOM 789 N N . LEU A 1 92 ? -3.053 -6.901 -4.630 1.00 91.94 92 LEU A N 1
ATOM 790 C CA . LEU A 1 92 ? -3.834 -8.095 -4.983 1.00 91.94 92 LEU A CA 1
ATOM 791 C C . LEU A 1 92 ? -5.056 -7.806 -5.869 1.00 91.94 92 LEU A C 1
ATOM 793 O O . LEU A 1 92 ? -5.828 -8.727 -6.139 1.00 91.94 92 LEU A O 1
ATOM 797 N N . ARG A 1 93 ? -5.279 -6.554 -6.294 1.00 90.06 93 ARG A N 1
ATOM 798 C CA . ARG A 1 93 ? -6.440 -6.144 -7.109 1.00 90.06 93 ARG A CA 1
ATOM 799 C C . ARG A 1 93 ? -7.801 -6.457 -6.472 1.00 90.06 93 ARG A C 1
ATOM 801 O 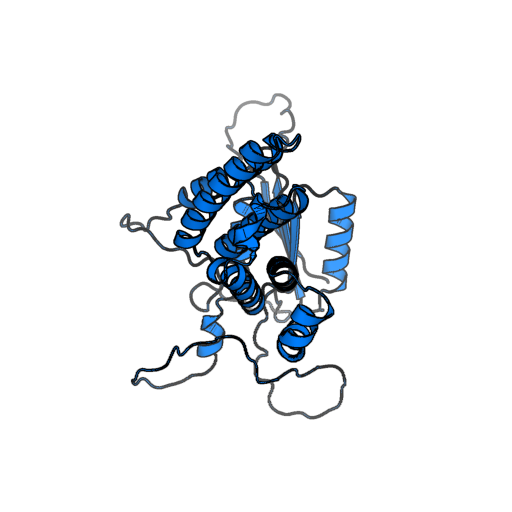O . ARG A 1 93 ? -8.812 -6.576 -7.163 1.00 90.06 93 ARG A O 1
ATOM 808 N N . LYS A 1 94 ? -7.878 -6.549 -5.140 1.00 93.12 94 LYS A N 1
ATOM 809 C CA . LYS A 1 94 ? -9.127 -6.807 -4.402 1.00 93.12 94 LYS A CA 1
ATOM 810 C C . LYS A 1 94 ? -9.924 -5.515 -4.198 1.00 93.12 94 LYS A C 1
ATOM 812 O O . LYS A 1 94 ? -10.222 -5.137 -3.069 1.00 93.12 94 LYS A O 1
ATOM 817 N N . MET A 1 95 ? -10.296 -4.844 -5.291 1.00 92.56 95 MET A N 1
ATOM 818 C CA . MET A 1 95 ? -10.846 -3.480 -5.253 1.00 92.56 95 MET A CA 1
ATOM 819 C C . MET A 1 95 ? -12.121 -3.350 -4.416 1.00 92.56 95 MET A C 1
ATOM 821 O O . MET A 1 95 ? -12.257 -2.381 -3.679 1.00 92.56 95 MET A O 1
ATOM 825 N N . LYS A 1 96 ? -13.030 -4.335 -4.436 1.00 95.06 96 LYS A N 1
ATOM 826 C CA . LYS A 1 96 ? -14.225 -4.315 -3.565 1.00 95.06 96 LYS A CA 1
ATOM 827 C C . LYS A 1 96 ? -13.850 -4.163 -2.086 1.00 95.06 96 LYS A C 1
ATOM 829 O O . LYS A 1 96 ? -14.389 -3.312 -1.390 1.00 95.06 96 LYS A O 1
ATOM 834 N N . LEU A 1 97 ? -12.860 -4.939 -1.649 1.00 97.56 97 LEU A N 1
ATOM 835 C CA . LEU A 1 97 ? -12.352 -4.896 -0.284 1.00 97.56 97 LEU A CA 1
ATOM 836 C C . LEU A 1 97 ? -11.572 -3.605 0.001 1.00 97.56 97 LEU A C 1
ATOM 838 O O . LEU A 1 97 ? -11.672 -3.085 1.103 1.00 97.56 97 LEU A O 1
ATOM 842 N N . VAL A 1 98 ? -10.848 -3.053 -0.978 1.00 98.00 98 VAL A N 1
ATOM 843 C CA . VAL A 1 98 ? -10.197 -1.735 -0.842 1.00 98.00 98 VAL A CA 1
ATOM 844 C C . VAL A 1 98 ? -11.223 -0.654 -0.492 1.00 98.00 98 VAL A C 1
ATOM 846 O O . VAL A 1 98 ? -11.004 0.099 0.451 1.00 98.00 98 VAL A O 1
ATOM 849 N N . HIS A 1 99 ? -12.365 -0.612 -1.185 1.00 97.69 99 HIS A N 1
ATOM 850 C CA . HIS A 1 99 ? -13.417 0.374 -0.911 1.00 97.69 99 HIS A CA 1
ATOM 851 C C . HIS A 1 99 ? -14.050 0.188 0.477 1.00 97.69 99 HIS A C 1
ATOM 853 O O . HIS A 1 99 ? -14.326 1.171 1.167 1.00 97.69 99 HIS A O 1
ATOM 859 N N . GLU A 1 100 ? -14.269 -1.059 0.907 1.00 98.31 100 GLU A N 1
ATOM 860 C CA . GLU A 1 100 ? -14.732 -1.355 2.269 1.00 98.31 100 GLU A CA 1
ATOM 861 C C . GLU A 1 100 ? -13.727 -0.876 3.322 1.00 98.31 100 GLU A C 1
ATOM 863 O O . GLU A 1 100 ? -14.100 -0.169 4.259 1.00 98.31 100 GLU A O 1
ATOM 868 N N . LEU A 1 101 ? -12.451 -1.231 3.149 1.00 98.56 101 LEU A N 1
ATOM 869 C CA . LEU A 1 101 ? -11.383 -0.881 4.079 1.00 98.56 101 LEU A CA 1
ATOM 870 C C . LEU A 1 101 ? -11.128 0.623 4.127 1.00 98.56 101 LEU A C 1
ATOM 872 O O . LEU A 1 101 ? -10.860 1.130 5.206 1.00 98.56 101 LEU A O 1
ATOM 876 N N . LEU A 1 102 ? -11.234 1.338 3.004 1.00 98.56 102 LEU A N 1
ATOM 877 C CA . LEU A 1 102 ? -11.104 2.794 2.972 1.00 98.56 102 LEU A CA 1
ATOM 878 C C . LEU A 1 102 ? -12.202 3.458 3.808 1.00 98.56 102 LEU A C 1
ATOM 880 O O . LEU A 1 102 ? -11.906 4.322 4.624 1.00 98.56 102 LEU A O 1
ATOM 884 N N . ARG A 1 103 ? -13.456 3.006 3.679 1.00 98.50 103 ARG A N 1
ATOM 885 C CA . ARG A 1 103 ? -14.562 3.513 4.507 1.00 98.50 103 ARG A CA 1
ATOM 886 C C . ARG A 1 103 ? -14.336 3.228 5.992 1.00 98.50 103 ARG A C 1
ATOM 888 O O . ARG A 1 103 ? -14.574 4.095 6.828 1.00 98.50 103 ARG A O 1
ATOM 895 N N . GLU A 1 104 ? -13.892 2.016 6.324 1.00 98.19 104 GLU A N 1
ATOM 896 C CA . GLU A 1 104 ? -13.539 1.660 7.702 1.00 98.19 104 GLU A CA 1
ATOM 897 C C . GLU A 1 104 ? -12.386 2.524 8.219 1.00 98.19 104 GLU A C 1
ATOM 899 O O . GLU A 1 104 ? -12.469 3.035 9.330 1.00 98.19 104 GLU A O 1
ATOM 904 N N . PHE A 1 105 ? -11.344 2.729 7.415 1.00 98.50 105 PHE A N 1
ATOM 905 C CA . PHE A 1 105 ? -10.172 3.516 7.772 1.00 98.50 105 PHE A CA 1
ATOM 906 C C . PHE A 1 105 ? -10.520 4.983 8.030 1.00 98.50 105 PHE A C 1
ATOM 908 O O . PHE A 1 105 ? -10.145 5.48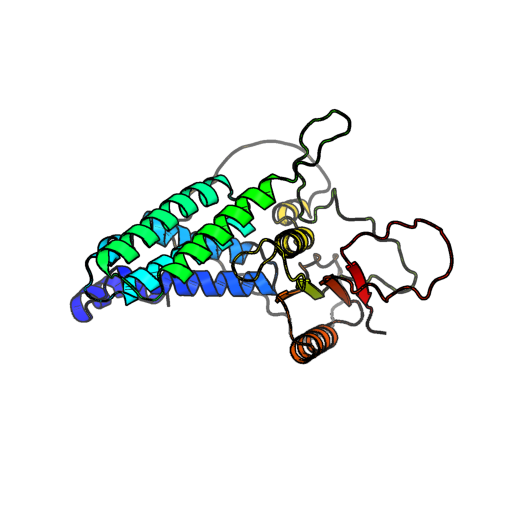6 9.085 1.00 98.50 105 PHE A O 1
ATOM 915 N N . SER A 1 106 ? -11.312 5.627 7.163 1.00 98.44 106 SER A N 1
ATOM 916 C CA . SER A 1 106 ? -11.805 6.994 7.395 1.00 98.44 106 SER A CA 1
ATOM 917 C C . SER A 1 106 ? -12.532 7.109 8.735 1.00 98.44 106 SER A C 1
ATOM 919 O O . SER A 1 106 ? -12.188 7.958 9.549 1.00 98.44 106 SER A O 1
ATOM 921 N N . LYS A 1 107 ? -13.441 6.171 9.038 1.00 97.88 107 LYS A N 1
ATOM 922 C CA . LYS A 1 107 ? -14.134 6.140 10.335 1.00 97.88 107 LYS A CA 1
ATOM 923 C C . LYS A 1 107 ? -13.169 5.979 11.517 1.00 97.88 107 LYS A C 1
ATOM 925 O O . LYS A 1 107 ? -13.428 6.480 12.605 1.00 97.88 107 LYS A O 1
ATOM 930 N N . GLN A 1 108 ? -12.085 5.224 11.345 1.00 97.38 108 GLN A N 1
ATOM 931 C CA . GLN A 1 108 ? -11.086 5.049 12.399 1.00 97.38 108 GLN A CA 1
ATOM 932 C C . GLN A 1 108 ? -10.226 6.292 12.618 1.00 97.38 108 GLN A C 1
ATOM 934 O O . GLN A 1 108 ? -9.844 6.534 13.760 1.00 97.38 108 GLN A O 1
ATOM 939 N N . VAL A 1 109 ? -9.944 7.063 11.566 1.00 97.75 109 VAL A N 1
ATOM 940 C CA . VAL A 1 109 ? -9.287 8.372 11.679 1.00 97.75 109 VAL A CA 1
ATOM 941 C C . VAL A 1 109 ? -10.210 9.356 12.400 1.00 97.75 109 VAL A C 1
ATOM 943 O O . VAL A 1 109 ? -9.791 9.944 13.387 1.00 97.75 109 VAL A O 1
ATOM 946 N N . GLU A 1 110 ? -11.491 9.426 12.024 1.00 97.25 110 GLU A N 1
ATOM 947 C CA . GLU A 1 110 ? -12.492 10.258 12.715 1.00 97.25 110 GLU A CA 1
ATOM 948 C C . GLU A 1 110 ? -12.605 9.917 14.213 1.00 97.25 110 GLU A C 1
ATOM 950 O O . GLU A 1 110 ? -12.617 10.806 15.061 1.00 97.25 110 GLU A O 1
ATOM 955 N N . GLU A 1 111 ? -12.659 8.624 14.559 1.00 95.50 111 GLU A N 1
ATOM 956 C CA . GLU A 1 111 ? -12.702 8.159 15.954 1.00 95.50 111 GLU A CA 1
ATOM 957 C C . GLU A 1 111 ? -11.412 8.511 16.714 1.00 95.50 111 GLU A C 1
ATOM 959 O O . GLU A 1 111 ? -11.470 8.902 17.877 1.00 95.50 111 GLU A O 1
ATOM 964 N N . TYR A 1 112 ? -10.250 8.393 16.067 1.00 96.06 112 TYR A N 1
ATOM 965 C CA . TYR A 1 112 ? -8.961 8.779 16.643 1.00 96.06 112 TYR A CA 1
ATOM 966 C C . TYR A 1 112 ? -8.904 10.285 16.935 1.00 96.06 112 TYR A C 1
ATOM 968 O O . TYR A 1 112 ? -8.579 10.679 18.053 1.00 96.06 112 TYR A O 1
ATOM 976 N N . THR A 1 113 ? -9.313 11.115 15.980 1.00 95.69 113 THR A N 1
ATOM 977 C CA . THR A 1 113 ? -9.397 12.565 16.156 1.00 95.69 113 THR A CA 1
ATOM 978 C C . THR A 1 113 ? -10.357 12.950 17.274 1.00 95.69 113 THR A C 1
ATOM 980 O O . THR A 1 113 ? -9.992 13.703 18.170 1.00 95.69 113 THR A O 1
ATOM 983 N N . ALA A 1 114 ? -11.572 12.399 17.266 1.00 95.25 114 ALA A N 1
ATOM 984 C CA . ALA A 1 114 ? -12.606 12.770 18.227 1.00 95.25 114 ALA A CA 1
ATOM 985 C C . ALA A 1 114 ? -12.258 12.393 19.677 1.00 95.25 114 ALA A C 1
ATOM 987 O O . ALA A 1 114 ? -12.701 13.068 20.603 1.00 95.25 114 ALA A O 1
ATOM 988 N N . VAL A 1 115 ? -11.513 11.301 19.884 1.00 95.19 115 VAL A N 1
ATOM 989 C CA . VAL A 1 115 ? -11.159 10.817 21.228 1.00 95.19 115 VAL A CA 1
ATOM 990 C C . VAL A 1 115 ? -9.896 11.484 21.770 1.00 95.19 115 VAL A C 1
ATOM 992 O O . VAL A 1 115 ? -9.831 11.733 22.973 1.00 95.19 115 VAL A O 1
ATOM 995 N N . TYR A 1 116 ? -8.897 11.745 20.921 1.00 94.88 116 TYR A N 1
ATOM 996 C CA . TYR A 1 116 ? -7.556 12.127 21.382 1.00 94.88 116 TYR A CA 1
ATOM 997 C C . TYR A 1 116 ? -7.118 13.545 21.005 1.00 94.88 116 TYR A C 1
ATOM 999 O O . TYR A 1 116 ? -6.099 13.972 21.537 1.00 94.88 116 TYR A O 1
ATOM 1007 N N . ASP A 1 117 ? -7.839 14.246 20.121 1.00 92.69 117 ASP A N 1
ATOM 1008 C CA . ASP A 1 117 ? -7.472 15.576 19.595 1.00 92.69 117 ASP A CA 1
ATOM 1009 C C . ASP A 1 117 ? -5.967 15.701 19.247 1.00 92.69 117 ASP A C 1
ATOM 1011 O O . ASP A 1 117 ? -5.230 16.471 19.868 1.00 92.69 117 ASP A O 1
ATOM 1015 N N . PRO A 1 118 ? -5.452 14.854 18.334 1.00 93.75 118 PRO A N 1
ATOM 1016 C CA . PRO A 1 118 ? -4.021 14.685 18.156 1.00 93.75 118 PRO A CA 1
ATOM 1017 C C . PRO A 1 118 ? -3.433 15.701 17.165 1.00 93.75 118 PRO A C 1
ATOM 1019 O O . PRO A 1 118 ? -4.043 16.043 16.152 1.00 93.75 118 PRO A O 1
ATOM 1022 N N . GLU A 1 119 ? -2.183 16.109 17.394 1.00 94.00 119 GLU A N 1
ATOM 1023 C CA . GLU A 1 119 ? -1.462 17.050 16.519 1.00 94.00 119 GLU A CA 1
ATOM 1024 C C . GLU A 1 119 ? -1.259 16.507 15.089 1.00 94.00 119 GLU A C 1
ATOM 1026 O O . GLU A 1 119 ? -1.182 17.277 14.130 1.00 94.00 119 GLU A O 1
ATOM 1031 N N . ASP A 1 120 ? -1.214 15.179 14.930 1.00 94.38 120 ASP A N 1
ATOM 1032 C CA . ASP A 1 120 ? -1.001 14.488 13.653 1.00 94.38 120 ASP A CA 1
ATOM 1033 C C . ASP A 1 120 ? -2.293 14.251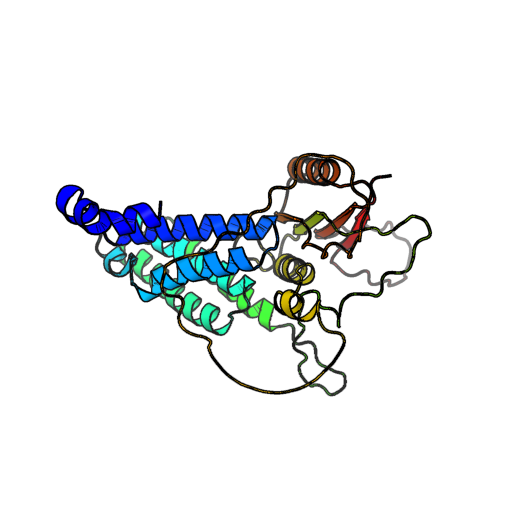 12.848 1.00 94.38 120 ASP A C 1
ATOM 1035 O O . ASP A 1 120 ? -2.256 13.579 11.816 1.00 94.38 120 ASP A O 1
ATOM 1039 N N . GLN A 1 121 ? -3.439 14.812 13.263 1.00 94.50 121 GLN A N 1
ATOM 1040 C CA . GLN A 1 121 ? -4.716 14.640 12.556 1.00 94.50 121 GLN A CA 1
ATOM 1041 C C . GLN A 1 121 ? -4.594 14.948 11.054 1.00 94.50 121 GLN A C 1
ATOM 1043 O O . GLN A 1 121 ? -5.023 14.150 10.221 1.00 94.50 121 GLN A O 1
ATOM 1048 N N . SER A 1 122 ? -4.004 16.096 10.707 1.00 96.94 122 SER A N 1
ATOM 1049 C CA . SER A 1 122 ? -3.910 16.536 9.308 1.00 96.94 122 SER A CA 1
ATOM 1050 C C . SER A 1 122 ? -3.100 15.573 8.431 1.00 96.94 122 SER A C 1
ATOM 1052 O O . SER A 1 122 ? -3.396 15.418 7.246 1.00 96.94 122 SER A O 1
ATOM 1054 N N . GLU A 1 123 ? -2.121 14.874 9.014 1.00 95.94 123 GLU A N 1
ATOM 1055 C CA . GLU A 1 123 ? -1.338 13.853 8.318 1.00 95.94 123 GLU A CA 1
ATOM 1056 C C . GLU A 1 123 ? -2.205 12.627 8.011 1.00 95.94 123 GLU A C 1
ATOM 1058 O O . GLU A 1 123 ? -2.171 12.100 6.900 1.00 95.94 123 GLU A O 1
ATOM 1063 N N . TRP A 1 124 ? -3.034 12.188 8.961 1.00 97.19 124 TRP A N 1
ATOM 1064 C CA . TRP A 1 124 ? -3.947 11.062 8.754 1.00 97.19 124 TRP A CA 1
ATOM 1065 C C . TRP A 1 124 ? -5.059 11.369 7.754 1.00 97.19 124 TRP A C 1
ATOM 1067 O O . TRP A 1 124 ? -5.375 10.513 6.922 1.00 97.19 124 TRP A O 1
ATOM 1077 N N . ASP A 1 125 ? -5.605 12.584 7.790 1.00 97.56 125 ASP A N 1
ATOM 1078 C CA . ASP A 1 125 ? -6.573 13.057 6.798 1.00 97.56 125 ASP A CA 1
ATOM 1079 C C . ASP A 1 125 ? -5.948 13.072 5.394 1.00 97.56 125 ASP A C 1
ATOM 1081 O O . ASP A 1 125 ? -6.560 12.598 4.431 1.00 97.56 125 ASP A O 1
ATOM 1085 N N . MET A 1 126 ? -4.688 13.511 5.279 1.00 96.56 126 MET A N 1
ATOM 1086 C CA . MET A 1 126 ? -3.934 13.448 4.025 1.00 96.56 126 MET A CA 1
ATOM 1087 C C . MET A 1 126 ? -3.756 12.005 3.541 1.00 96.56 126 MET A C 1
ATOM 1089 O O . MET A 1 126 ? -3.979 11.737 2.365 1.00 96.56 126 MET A O 1
ATOM 1093 N N . VAL A 1 127 ? -3.434 11.052 4.422 1.00 97.31 127 VAL A N 1
ATOM 1094 C CA . VAL A 1 127 ? -3.314 9.631 4.043 1.00 97.31 127 VAL A CA 1
ATOM 1095 C C . VAL A 1 127 ? -4.646 9.070 3.530 1.00 97.31 127 VAL A C 1
ATOM 1097 O O . VAL A 1 127 ? -4.665 8.327 2.549 1.00 97.31 127 VAL A O 1
ATOM 1100 N N . VAL A 1 128 ? -5.776 9.411 4.161 1.00 98.19 128 VAL A N 1
ATOM 1101 C CA . VAL A 1 128 ? -7.111 9.013 3.674 1.00 98.19 128 VAL A CA 1
ATOM 1102 C C . VAL A 1 128 ? -7.365 9.577 2.276 1.00 98.19 128 VAL A C 1
ATOM 1104 O O . VAL A 1 128 ? -7.859 8.854 1.404 1.00 98.19 128 VAL A O 1
ATOM 1107 N N . GLN A 1 129 ? -7.019 10.846 2.062 1.00 97.75 129 GLN A N 1
ATOM 1108 C CA . GLN A 1 129 ? -7.205 11.522 0.785 1.00 97.75 129 GLN A CA 1
ATOM 1109 C C . GLN A 1 129 ? -6.298 10.945 -0.312 1.00 97.75 129 GLN A C 1
ATOM 1111 O O . GLN A 1 129 ? -6.794 10.631 -1.392 1.00 97.75 129 GLN A O 1
ATOM 1116 N N . GLU A 1 130 ? -5.020 10.691 -0.021 1.00 96.19 130 GLU A N 1
ATOM 1117 C CA . GLU A 1 130 ? -4.079 10.034 -0.938 1.00 96.19 130 GLU A CA 1
ATOM 1118 C C . GLU A 1 130 ? -4.619 8.672 -1.409 1.00 96.19 130 GLU A C 1
ATOM 1120 O O . GLU A 1 130 ? -4.622 8.379 -2.604 1.00 96.19 130 GLU A O 1
ATOM 1125 N N . ILE A 1 131 ? -5.145 7.843 -0.496 1.00 97.12 131 ILE A N 1
ATOM 1126 C CA . ILE A 1 131 ? -5.739 6.543 -0.858 1.00 97.12 131 ILE A CA 1
ATOM 1127 C C . ILE A 1 131 ? -6.965 6.729 -1.755 1.00 97.12 131 ILE A C 1
ATOM 1129 O O . ILE A 1 131 ? -7.139 5.979 -2.719 1.00 97.12 131 ILE A O 1
ATOM 1133 N N . ARG A 1 132 ? -7.835 7.693 -1.433 1.00 97.19 132 ARG A N 1
ATOM 1134 C CA . ARG A 1 132 ? -9.046 7.978 -2.212 1.00 97.19 132 ARG A CA 1
ATOM 1135 C C . ARG A 1 132 ? -8.687 8.367 -3.641 1.00 97.19 132 ARG A C 1
ATOM 1137 O O . ARG A 1 132 ? -9.165 7.727 -4.574 1.00 97.19 132 ARG A O 1
ATOM 1144 N N . GLU A 1 133 ? -7.802 9.344 -3.797 1.00 95.31 133 GLU A N 1
ATOM 1145 C CA . GLU A 1 133 ? -7.326 9.801 -5.102 1.00 95.31 133 GLU A CA 1
ATOM 1146 C C . GLU A 1 133 ? -6.638 8.672 -5.868 1.00 95.31 133 GLU A C 1
ATOM 1148 O O . GLU A 1 133 ? -6.842 8.524 -7.071 1.00 95.31 133 GLU A O 1
ATOM 1153 N N . PHE A 1 134 ? -5.862 7.828 -5.182 1.00 95.12 134 PHE A N 1
ATOM 1154 C CA . PHE A 1 134 ? -5.214 6.674 -5.798 1.00 95.12 134 PHE A CA 1
ATOM 1155 C C . PHE A 1 134 ? -6.229 5.676 -6.368 1.00 95.12 134 PHE A C 1
ATOM 1157 O O . PHE A 1 134 ? -6.068 5.209 -7.495 1.00 95.12 134 PHE A O 1
ATOM 1164 N N . VAL A 1 135 ? -7.286 5.354 -5.618 1.00 94.19 135 VAL A N 1
ATOM 1165 C CA . VAL A 1 135 ? -8.358 4.453 -6.075 1.00 94.19 135 VAL A CA 1
ATOM 1166 C C . VAL A 1 135 ? -9.142 5.069 -7.235 1.00 94.19 135 VAL A C 1
ATOM 1168 O O . VAL A 1 135 ? -9.426 4.381 -8.214 1.00 94.19 135 VAL A O 1
ATOM 1171 N N . GLU A 1 136 ? -9.458 6.360 -7.159 1.00 92.69 136 GLU A N 1
ATOM 1172 C CA . GLU A 1 136 ? -10.155 7.081 -8.227 1.00 92.69 136 GLU A CA 1
ATOM 1173 C C . GLU A 1 136 ? -9.308 7.142 -9.506 1.00 92.69 136 GLU A C 1
ATOM 1175 O O . GLU A 1 136 ? -9.789 6.799 -10.586 1.00 92.69 136 GLU A O 1
ATOM 1180 N N . GLY A 1 137 ? -8.024 7.486 -9.390 1.00 89.50 137 GLY A N 1
ATOM 1181 C CA . GLY A 1 137 ? -7.092 7.555 -10.514 1.00 89.50 137 GLY A CA 1
ATOM 1182 C C . GLY A 1 137 ? -6.780 6.194 -11.146 1.00 89.50 137 GLY A C 1
ATOM 1183 O O . GLY A 1 137 ? -6.511 6.114 -12.348 1.00 89.50 137 GLY A O 1
ATOM 1184 N N . GLU A 1 138 ? -6.849 5.105 -10.375 1.00 84.69 138 GLU A N 1
ATOM 1185 C CA . GLU A 1 138 ? -6.757 3.744 -10.907 1.00 84.69 138 GLU A CA 1
ATOM 1186 C C . GLU A 1 138 ? -7.952 3.413 -11.810 1.00 84.69 138 GLU A C 1
ATOM 1188 O O . GLU A 1 138 ? -7.745 2.882 -12.902 1.00 84.69 138 GLU A O 1
ATOM 1193 N N . ALA A 1 139 ? -9.164 3.806 -11.407 1.00 81.12 139 ALA A N 1
ATOM 1194 C CA . ALA A 1 139 ? -10.404 3.523 -12.128 1.00 81.12 139 ALA A CA 1
ATOM 1195 C C . ALA A 1 139 ? -10.568 4.305 -13.448 1.00 81.12 139 ALA A C 1
ATOM 1197 O O . ALA A 1 139 ? -11.367 3.910 -14.298 1.00 81.12 139 ALA A O 1
ATOM 1198 N N . LEU A 1 140 ? -9.821 5.400 -13.650 1.00 73.50 140 LEU A N 1
ATOM 1199 C CA . LEU A 1 140 ? -9.921 6.239 -14.855 1.00 73.50 140 LEU A CA 1
ATOM 1200 C C . LEU A 1 140 ? -9.422 5.555 -16.139 1.00 73.50 140 LEU A C 1
ATOM 1202 O O . LEU A 1 140 ? -9.750 6.008 -17.236 1.00 73.50 140 LEU A O 1
ATOM 1206 N N . LEU A 1 141 ? -8.631 4.482 -16.037 1.00 64.25 141 LEU A N 1
ATOM 1207 C CA . LEU A 1 141 ? -8.114 3.775 -17.208 1.00 64.25 141 LEU A CA 1
ATOM 1208 C C . LEU A 1 141 ? -8.942 2.532 -17.532 1.00 64.25 141 LEU A C 1
ATOM 1210 O O . LEU A 1 141 ? -8.607 1.421 -17.130 1.00 64.25 141 LEU A O 1
ATOM 1214 N N . ASN A 1 142 ? -9.974 2.719 -18.352 1.00 62.88 142 ASN A N 1
ATOM 1215 C CA . ASN A 1 142 ? -10.624 1.620 -19.056 1.00 62.88 142 ASN A CA 1
ATOM 1216 C C . ASN A 1 142 ? -10.047 1.520 -20.465 1.00 62.88 142 ASN A C 1
ATOM 1218 O O . ASN A 1 142 ? -10.267 2.397 -21.300 1.00 62.88 142 ASN A O 1
ATOM 1222 N N . VAL A 1 143 ? -9.315 0.441 -20.741 1.00 64.88 143 VAL A N 1
ATOM 1223 C CA . VAL A 1 143 ? -8.923 0.126 -22.115 1.00 64.88 143 VAL A CA 1
ATOM 1224 C C . VAL A 1 143 ? -10.122 -0.495 -22.805 1.00 64.88 143 VAL A C 1
ATOM 1226 O O . VAL A 1 143 ? -10.599 -1.556 -22.408 1.00 64.88 143 VAL A O 1
ATOM 1229 N N . LEU A 1 144 ? -10.633 0.206 -23.809 1.00 69.44 144 LEU A N 1
ATOM 1230 C CA . LEU A 1 144 ? -11.729 -0.269 -24.632 1.00 69.44 144 LEU A CA 1
ATOM 1231 C C . LEU A 1 144 ? -11.163 -1.004 -25.847 1.00 69.44 144 LEU A C 1
ATOM 1233 O O . LEU A 1 144 ? -10.209 -0.545 -26.478 1.00 69.44 144 LEU A O 1
ATOM 1237 N N . ASN A 1 145 ? -11.765 -2.136 -26.184 1.00 67.75 145 ASN A N 1
ATOM 1238 C CA . ASN A 1 145 ? -11.583 -2.765 -27.483 1.00 67.75 145 ASN A CA 1
ATOM 1239 C C . ASN A 1 145 ? -12.131 -1.859 -28.603 1.00 67.75 145 ASN A C 1
ATOM 1241 O O . ASN A 1 145 ? -12.915 -0.943 -28.338 1.00 67.75 145 ASN A O 1
ATOM 1245 N N . PRO A 1 146 ? -11.792 -2.136 -29.877 1.00 73.56 146 PRO A N 1
ATOM 1246 C CA . PRO A 1 146 ? -12.377 -1.433 -31.022 1.00 73.56 146 PRO A CA 1
ATOM 1247 C C . PRO A 1 146 ? -13.916 -1.473 -31.068 1.00 73.56 146 PRO A C 1
ATOM 1249 O O . PRO A 1 146 ? -14.534 -0.601 -31.669 1.00 73.56 146 PRO A O 1
ATOM 1252 N N . ASP A 1 147 ? -14.538 -2.459 -30.417 1.00 83.56 147 ASP A N 1
ATOM 1253 C CA . ASP A 1 147 ? -15.992 -2.602 -30.271 1.00 83.56 147 ASP A CA 1
ATOM 1254 C C . ASP A 1 147 ? -16.567 -1.868 -29.039 1.00 83.56 147 ASP A C 1
ATOM 1256 O O . ASP A 1 147 ? -17.735 -2.039 -28.698 1.00 83.56 147 ASP A O 1
ATOM 1260 N N . SER A 1 148 ? -15.762 -1.033 -28.372 1.00 74.62 148 SER A N 1
ATOM 1261 C CA . SER A 1 148 ? -16.108 -0.305 -27.141 1.00 74.62 148 SER A CA 1
ATOM 1262 C C . SER A 1 148 ? -16.433 -1.188 -25.929 1.00 74.62 148 SER A C 1
ATOM 1264 O O . SER A 1 148 ? -16.974 -0.698 -24.936 1.00 74.62 148 SER A O 1
ATOM 1266 N N . THR A 1 149 ? -16.082 -2.477 -25.958 1.00 72.12 149 THR A N 1
ATOM 1267 C CA . THR A 1 149 ? -16.145 -3.333 -24.768 1.00 72.12 149 THR A CA 1
ATOM 1268 C C . THR A 1 149 ? -14.937 -3.082 -23.867 1.00 72.12 149 THR A C 1
ATOM 1270 O O . THR A 1 149 ? -13.820 -2.879 -24.341 1.00 72.12 149 THR A O 1
ATOM 1273 N N . ALA A 1 150 ? -15.150 -3.065 -22.551 1.00 62.78 150 ALA A N 1
ATOM 1274 C CA . ALA A 1 150 ? -14.067 -2.882 -21.591 1.00 62.78 150 ALA A CA 1
ATOM 1275 C C . ALA A 1 150 ? -13.189 -4.139 -21.519 1.00 62.78 150 ALA A C 1
ATOM 1277 O O . ALA A 1 150 ? -13.650 -5.217 -21.138 1.00 62.78 150 ALA A O 1
ATOM 1278 N N . THR A 1 151 ? -11.908 -3.985 -21.841 1.00 55.25 151 THR A N 1
ATOM 1279 C CA . T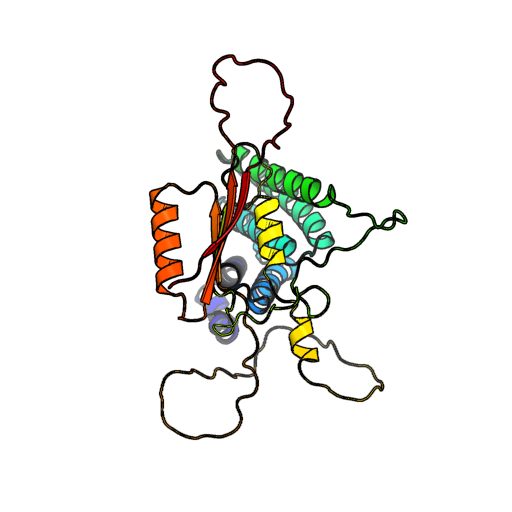HR A 1 151 ? -10.906 -5.042 -21.727 1.00 55.25 151 THR A CA 1
ATOM 1280 C C . THR A 1 151 ? -10.281 -5.008 -20.349 1.00 55.25 151 THR A C 1
ATOM 1282 O O . THR A 1 151 ? -9.633 -4.039 -19.954 1.00 55.25 151 THR A O 1
ATOM 1285 N N . VAL A 1 152 ? -10.423 -6.112 -19.617 1.00 59.56 152 VAL A N 1
ATOM 1286 C CA . VAL A 1 152 ? -9.672 -6.320 -18.380 1.00 59.56 152 VAL A CA 1
ATOM 1287 C C . VAL A 1 152 ? -8.226 -6.620 -18.759 1.00 59.56 152 VAL A C 1
ATOM 1289 O O . VAL A 1 152 ? -7.885 -7.752 -19.105 1.00 59.56 152 VAL A O 1
ATOM 1292 N N . LEU A 1 153 ? -7.365 -5.605 -18.701 1.00 59.94 153 LEU A N 1
ATOM 1293 C CA . LEU A 1 153 ? -5.931 -5.809 -18.850 1.00 59.94 153 LEU A CA 1
ATOM 1294 C C . LEU A 1 153 ? -5.413 -6.608 -17.653 1.00 59.94 153 LEU A C 1
ATOM 1296 O O . LEU A 1 153 ? -5.294 -6.110 -16.533 1.00 59.94 153 LEU A O 1
ATOM 1300 N N . LYS A 1 154 ? -5.082 -7.878 -17.890 1.00 62.09 154 LYS A N 1
ATOM 1301 C CA . LYS A 1 154 ? -4.197 -8.607 -16.987 1.00 62.09 154 LYS A CA 1
ATOM 1302 C C . LYS A 1 154 ? -2.794 -8.065 -17.207 1.00 62.09 154 LYS A C 1
ATOM 1304 O O . LYS A 1 154 ? -2.161 -8.370 -18.211 1.00 62.09 154 LYS A O 1
ATOM 1309 N N . HIS A 1 155 ? -2.337 -7.242 -16.271 1.00 67.25 155 HIS A N 1
ATOM 1310 C CA . HIS A 1 155 ? -0.998 -6.665 -16.335 1.00 67.25 155 HIS A CA 1
ATOM 1311 C C . HIS A 1 155 ? 0.086 -7.744 -16.194 1.00 67.25 155 HIS A C 1
ATOM 1313 O O . HIS A 1 155 ? 1.136 -7.633 -16.803 1.00 67.25 155 HIS A O 1
ATOM 1319 N N . ARG A 1 156 ? -0.195 -8.835 -15.476 1.00 80.44 156 ARG A N 1
ATOM 1320 C CA . ARG A 1 156 ? 0.765 -9.916 -15.226 1.00 80.44 156 ARG A CA 1
ATOM 1321 C C . ARG A 1 156 ? 1.148 -10.674 -16.496 1.00 80.44 156 ARG A C 1
ATOM 1323 O O . ARG A 1 156 ? 0.289 -10.966 -17.328 1.00 80.44 156 ARG A O 1
ATOM 1330 N N . LEU A 1 157 ? 2.416 -11.057 -16.584 1.00 75.81 157 LEU A N 1
ATOM 1331 C CA . LEU A 1 157 ? 2.957 -11.913 -17.632 1.00 75.81 157 LEU A CA 1
ATOM 1332 C C . LEU A 1 157 ? 2.335 -13.312 -17.549 1.00 75.81 157 LEU A C 1
ATOM 1334 O O . LEU A 1 157 ? 2.292 -13.943 -16.497 1.00 75.81 157 LEU A O 1
ATOM 1338 N N . SER A 1 158 ? 1.877 -13.797 -18.688 1.00 72.44 158 SER A N 1
ATOM 1339 C CA . SER A 1 158 ? 1.249 -15.089 -18.937 1.00 72.44 158 SER A CA 1
ATOM 1340 C C . SER A 1 158 ? 1.692 -15.574 -20.322 1.00 72.44 158 SER A C 1
ATOM 1342 O O . SER A 1 158 ? 2.138 -14.764 -21.138 1.00 72.44 158 SER A O 1
ATOM 1344 N N . PRO A 1 159 ? 1.517 -16.855 -20.673 1.00 65.69 159 PRO A N 1
ATOM 1345 C CA . PRO A 1 159 ? 1.939 -17.363 -21.978 1.00 65.69 159 PRO A CA 1
ATOM 1346 C C . PRO A 1 159 ? 1.236 -16.669 -23.154 1.00 65.69 159 PRO A C 1
ATOM 1348 O O . PRO A 1 159 ? 1.741 -16.685 -24.270 1.00 65.69 159 PRO A O 1
ATOM 1351 N N . LEU A 1 160 ? 0.077 -16.051 -22.901 1.00 65.31 160 LEU A N 1
ATOM 1352 C CA . LEU A 1 160 ? -0.746 -15.373 -23.902 1.00 65.31 160 LEU A CA 1
ATOM 1353 C C . LEU A 1 160 ? -0.316 -13.924 -24.176 1.00 65.31 160 LEU A C 1
ATOM 1355 O O . LEU A 1 160 ? -0.659 -13.388 -25.224 1.00 65.31 160 LEU A O 1
ATOM 1359 N N . ASN A 1 161 ? 0.395 -13.279 -23.247 1.00 69.12 161 ASN A N 1
ATOM 1360 C CA . ASN A 1 161 ? 0.824 -11.877 -23.361 1.00 69.12 161 ASN A CA 1
ATOM 1361 C C . ASN A 1 161 ? 2.343 -11.693 -23.191 1.00 69.12 161 ASN A C 1
ATOM 1363 O O . ASN A 1 161 ? 2.819 -10.559 -23.168 1.00 69.12 161 ASN A O 1
ATOM 1367 N N . ASN A 1 162 ? 3.105 -12.785 -23.086 1.00 66.94 162 ASN A N 1
ATOM 1368 C CA . ASN A 1 162 ? 4.559 -12.740 -23.077 1.00 66.94 162 ASN A CA 1
ATOM 1369 C C . ASN A 1 162 ? 5.069 -12.509 -24.515 1.00 66.94 162 ASN A C 1
ATOM 1371 O O . ASN A 1 162 ? 4.735 -13.308 -25.397 1.00 66.94 162 ASN A O 1
ATOM 1375 N N . PRO A 1 163 ? 5.847 -11.444 -24.787 1.00 66.06 163 PRO A N 1
ATOM 1376 C CA . PRO A 1 163 ? 6.405 -11.215 -26.115 1.00 66.06 163 PRO A CA 1
ATOM 1377 C C . PRO A 1 163 ? 7.262 -12.405 -26.564 1.00 66.06 163 PRO A C 1
ATOM 1379 O O . PRO A 1 163 ? 7.947 -13.041 -25.759 1.00 66.06 163 PRO A O 1
ATOM 1382 N N . GLN A 1 164 ? 7.215 -12.723 -27.862 1.00 60.31 164 GLN A N 1
ATOM 1383 C CA . GLN A 1 164 ? 8.053 -13.786 -28.411 1.00 60.31 164 GLN A CA 1
ATOM 1384 C C . GLN A 1 164 ? 9.524 -13.389 -28.294 1.00 60.31 164 GLN A C 1
ATOM 1386 O O . GLN A 1 164 ? 9.916 -12.296 -28.695 1.00 60.31 164 GLN A O 1
ATOM 1391 N N . VAL A 1 165 ? 10.335 -14.283 -27.732 1.00 63.59 165 VAL A N 1
ATOM 1392 C CA . VAL A 1 165 ? 11.777 -14.067 -27.607 1.00 63.59 165 VAL A CA 1
ATOM 1393 C C . VAL A 1 165 ? 12.405 -14.262 -28.984 1.00 63.59 165 VAL A C 1
ATOM 1395 O O . VAL A 1 165 ? 12.433 -15.380 -29.505 1.00 63.59 165 VAL A O 1
ATOM 1398 N N . GLU A 1 166 ? 12.912 -13.185 -29.581 1.00 57.31 166 GLU A N 1
ATOM 1399 C CA . GLU A 1 166 ? 13.756 -13.291 -30.768 1.00 57.31 166 GLU A CA 1
ATOM 1400 C C . GLU A 1 166 ? 15.053 -14.018 -30.394 1.00 57.31 166 GLU A C 1
ATOM 1402 O O . GLU A 1 166 ? 15.704 -13.705 -29.395 1.00 57.31 166 GLU A O 1
ATOM 1407 N N . LYS A 1 167 ? 15.431 -15.029 -31.181 1.00 54.19 167 LYS A N 1
ATOM 1408 C CA . LYS A 1 167 ? 16.684 -15.760 -30.968 1.00 54.19 167 LYS A CA 1
ATOM 1409 C C . LYS A 1 167 ? 17.855 -14.848 -31.334 1.00 54.19 167 LYS A C 1
ATOM 1411 O O . LYS A 1 167 ? 18.251 -14.792 -32.495 1.00 54.19 167 LYS A O 1
ATOM 1416 N N . CYS A 1 168 ? 18.411 -14.148 -30.352 1.00 49.25 168 CYS A N 1
ATOM 1417 C CA . CYS A 1 168 ? 19.678 -13.451 -30.522 1.00 49.25 168 CYS A CA 1
ATOM 1418 C C . CYS A 1 168 ? 20.817 -14.482 -30.583 1.00 49.25 168 CYS A C 1
ATOM 1420 O O . CYS A 1 168 ? 20.833 -15.450 -29.823 1.00 49.25 168 CYS A O 1
ATOM 1422 N N . GLY A 1 169 ? 21.769 -14.301 -31.503 1.00 54.50 169 GLY A N 1
ATOM 1423 C CA . GLY A 1 169 ? 22.864 -15.251 -31.754 1.00 54.50 169 GLY A CA 1
ATOM 1424 C C . GLY A 1 169 ? 23.817 -15.482 -30.569 1.00 54.50 169 GLY A C 1
ATOM 1425 O O . GLY A 1 169 ? 24.640 -16.391 -30.632 1.00 54.50 169 GLY A O 1
ATOM 1426 N N . SER A 1 170 ? 23.695 -14.703 -29.489 1.00 55.75 170 SER A N 1
ATOM 1427 C CA . SER A 1 170 ? 24.479 -14.798 -28.253 1.00 55.75 170 SER A CA 1
ATOM 1428 C C . SER A 1 170 ? 23.611 -15.227 -27.057 1.00 55.75 170 SER A C 1
ATOM 1430 O O . SER A 1 170 ? 23.402 -14.464 -26.119 1.00 55.75 170 SER A O 1
ATOM 1432 N N . GLY A 1 171 ? 23.082 -16.450 -27.083 1.00 63.03 171 GLY A N 1
ATOM 1433 C CA . GLY A 1 171 ? 22.369 -17.029 -25.936 1.00 63.03 171 GLY A CA 1
ATOM 1434 C C . GLY A 1 171 ? 21.020 -16.376 -25.597 1.00 63.03 171 GLY A C 1
ATOM 1435 O O . GLY A 1 171 ? 20.532 -15.477 -26.278 1.00 63.03 171 GLY A O 1
ATOM 1436 N N . TYR A 1 172 ? 20.375 -16.889 -24.547 1.00 71.56 172 TYR A N 1
ATOM 1437 C CA . TYR A 1 172 ? 19.124 -16.348 -24.019 1.00 71.56 172 TYR A CA 1
ATOM 1438 C C . TYR A 1 172 ? 19.433 -15.346 -22.901 1.00 71.56 172 TYR A C 1
ATOM 1440 O O . TYR A 1 172 ? 20.127 -15.681 -21.945 1.00 71.56 172 TYR A O 1
ATOM 1448 N N . MET A 1 173 ? 18.908 -14.124 -23.006 1.00 75.56 173 MET A N 1
ATOM 1449 C CA . MET A 1 173 ? 18.896 -13.181 -21.887 1.00 75.56 173 MET A CA 1
ATOM 1450 C C . MET A 1 173 ? 17.615 -13.364 -21.075 1.00 75.56 173 MET A C 1
ATOM 1452 O O . MET A 1 173 ? 16.532 -13.533 -21.638 1.00 75.56 173 MET A O 1
ATOM 1456 N N . GLN A 1 174 ? 17.727 -13.297 -19.754 1.00 80.62 174 GLN A N 1
ATOM 1457 C CA . GLN A 1 174 ? 16.600 -13.355 -18.836 1.00 80.62 174 GLN A CA 1
ATOM 1458 C C . GLN A 1 174 ? 16.531 -12.064 -18.032 1.00 80.62 174 GLN A C 1
ATOM 1460 O O . GLN A 1 174 ? 17.504 -11.657 -17.406 1.00 80.62 174 GLN A O 1
ATOM 1465 N N . LEU A 1 175 ? 15.354 -11.442 -17.999 1.00 85.25 175 LEU A N 1
ATOM 1466 C CA . LEU A 1 175 ? 15.099 -10.343 -17.078 1.00 85.25 175 LEU A CA 1
ATOM 1467 C C . LEU A 1 175 ? 15.179 -10.865 -15.637 1.00 85.25 175 LEU A C 1
ATOM 1469 O O . LEU A 1 175 ? 14.329 -11.660 -15.228 1.00 85.25 175 LEU A O 1
ATOM 1473 N N . SER A 1 176 ? 16.201 -10.435 -14.901 1.00 87.50 176 SER A N 1
ATOM 1474 C CA . SER A 1 176 ? 16.449 -10.848 -13.516 1.00 87.50 176 SER A CA 1
ATOM 1475 C C . SER A 1 176 ? 16.224 -9.711 -12.530 1.00 87.50 176 SER A C 1
ATOM 1477 O O . SER A 1 176 ? 15.689 -9.957 -11.457 1.00 87.50 176 SER A O 1
ATOM 1479 N N . GLU A 1 177 ? 16.543 -8.474 -12.916 1.00 90.88 177 GLU A N 1
ATOM 1480 C CA . GLU A 1 177 ? 16.470 -7.302 -12.041 1.00 90.88 177 GLU A CA 1
ATOM 1481 C C . GLU A 1 177 ? 15.641 -6.185 -12.679 1.00 90.88 177 GLU A C 1
ATOM 1483 O O . GLU A 1 177 ? 15.720 -5.939 -13.884 1.00 90.88 177 GLU A O 1
ATOM 1488 N N . VAL A 1 178 ? 14.854 -5.475 -11.873 1.00 92.56 178 VAL A N 1
ATOM 1489 C CA . VAL A 1 178 ? 14.046 -4.332 -12.308 1.00 92.56 178 VAL A CA 1
ATOM 1490 C C . VAL A 1 178 ? 14.186 -3.191 -11.310 1.00 92.56 178 VAL A C 1
ATOM 1492 O O . VAL A 1 178 ? 13.894 -3.342 -10.125 1.00 92.56 178 VAL A O 1
ATOM 1495 N N . LEU A 1 179 ? 14.519 -2.006 -11.804 1.00 94.94 179 LEU A N 1
ATOM 1496 C CA . LEU A 1 179 ? 14.438 -0.759 -11.060 1.00 94.94 179 LEU A CA 1
ATOM 1497 C C . LEU A 1 179 ? 13.244 0.048 -11.570 1.00 94.94 179 LEU A C 1
ATOM 1499 O O . LEU A 1 179 ? 13.175 0.374 -12.752 1.00 94.94 179 LEU A O 1
ATOM 1503 N N . ILE A 1 180 ? 12.313 0.380 -10.678 1.00 95.00 180 ILE A N 1
ATOM 1504 C CA . ILE A 1 180 ? 11.144 1.215 -10.967 1.00 95.00 180 ILE A CA 1
ATOM 1505 C C . ILE A 1 180 ? 11.298 2.516 -10.181 1.00 95.00 180 ILE A C 1
ATOM 1507 O O . ILE A 1 180 ? 11.191 2.529 -8.952 1.00 95.00 180 ILE A O 1
ATOM 1511 N N . VAL A 1 181 ? 11.546 3.609 -10.896 1.00 95.38 181 VAL A N 1
ATOM 1512 C CA . VAL A 1 181 ? 11.793 4.934 -10.329 1.00 95.38 181 VAL A CA 1
ATOM 1513 C C . VAL A 1 181 ? 10.630 5.866 -10.649 1.00 95.38 181 VAL A C 1
ATOM 1515 O O . VAL A 1 181 ? 10.378 6.163 -11.814 1.00 95.38 181 VAL A O 1
ATOM 1518 N N . GLY A 1 182 ? 9.949 6.358 -9.615 1.00 93.56 182 GLY A N 1
ATOM 1519 C CA . GLY A 1 182 ? 8.948 7.419 -9.730 1.00 93.56 182 GLY A CA 1
ATOM 1520 C C . GLY A 1 182 ? 9.502 8.736 -9.200 1.00 93.56 182 GLY A C 1
ATOM 1521 O O . GLY A 1 182 ? 9.771 8.860 -8.010 1.00 93.56 182 GLY A O 1
ATOM 1522 N N . ASN A 1 183 ? 9.679 9.725 -10.069 1.00 90.50 183 ASN A N 1
ATOM 1523 C CA . ASN A 1 183 ? 10.269 11.028 -9.757 1.00 90.50 183 ASN A CA 1
ATOM 1524 C C . ASN A 1 183 ? 9.478 12.203 -10.371 1.00 90.50 183 ASN A C 1
ATOM 1526 O O . ASN A 1 183 ? 10.038 13.264 -10.641 1.00 90.50 183 ASN A O 1
ATOM 1530 N N . CYS A 1 184 ? 8.176 12.023 -10.599 1.00 87.75 184 CYS A N 1
ATOM 1531 C CA . CYS A 1 184 ? 7.264 13.112 -10.953 1.00 87.75 184 CYS A CA 1
ATOM 1532 C C . CYS A 1 184 ? 6.861 13.906 -9.698 1.00 87.75 184 CYS A C 1
ATOM 1534 O O . CYS A 1 184 ? 6.602 13.331 -8.631 1.00 87.75 184 CYS A O 1
ATOM 1536 N N . TYR A 1 185 ? 6.823 15.236 -9.799 1.00 78.44 185 TYR A N 1
ATOM 1537 C CA . TYR A 1 185 ? 6.489 16.119 -8.683 1.00 78.44 185 TYR A CA 1
ATOM 1538 C C . TYR A 1 185 ? 5.011 16.018 -8.313 1.00 78.44 185 TYR A C 1
ATOM 1540 O O . TYR A 1 185 ? 4.716 15.764 -7.141 1.00 78.44 185 TYR A O 1
ATOM 1548 N N . GLU A 1 186 ? 4.132 16.151 -9.307 1.00 83.06 186 GLU A N 1
ATOM 1549 C CA . GLU A 1 186 ? 2.674 16.169 -9.166 1.00 83.06 186 GLU A CA 1
ATOM 1550 C C . GLU A 1 186 ? 2.064 14.884 -9.729 1.00 83.06 186 GLU A C 1
ATOM 1552 O O . GLU A 1 186 ? 1.670 14.797 -10.890 1.00 83.06 186 GLU A O 1
ATOM 1557 N N . GLN A 1 187 ? 2.006 13.852 -8.892 1.00 84.75 187 GLN A N 1
ATOM 1558 C CA . GLN A 1 187 ? 1.384 12.591 -9.262 1.00 84.75 187 GLN A CA 1
ATOM 1559 C C . GLN A 1 187 ? 0.671 11.973 -8.068 1.00 84.75 187 GLN A C 1
ATOM 1561 O O . GLN A 1 187 ? 1.230 11.898 -6.971 1.00 84.75 187 GLN A O 1
ATOM 1566 N N . THR A 1 188 ? -0.543 11.480 -8.309 1.00 89.62 188 THR A N 1
ATOM 1567 C CA . THR A 1 188 ? -1.293 10.690 -7.337 1.00 89.62 188 THR A CA 1
ATOM 1568 C C . THR A 1 188 ? -0.465 9.495 -6.873 1.00 89.62 188 THR A C 1
ATOM 1570 O O . THR A 1 188 ? 0.054 8.715 -7.685 1.00 89.62 188 THR A O 1
ATOM 1573 N N . ARG A 1 189 ? -0.358 9.349 -5.554 1.00 93.12 189 ARG A N 1
ATOM 1574 C CA . ARG A 1 189 ? 0.446 8.324 -4.893 1.00 93.12 189 ARG A CA 1
ATOM 1575 C C . ARG A 1 189 ? -0.221 7.867 -3.608 1.00 93.12 189 ARG A C 1
ATOM 1577 O O . ARG A 1 189 ? -1.018 8.592 -3.029 1.00 93.12 189 ARG A O 1
ATOM 1584 N N . PHE A 1 190 ? 0.187 6.699 -3.142 1.00 93.81 190 PHE A N 1
ATOM 1585 C CA . PHE A 1 190 ? -0.111 6.229 -1.800 1.00 93.81 190 PHE A CA 1
ATOM 1586 C C . PHE A 1 190 ? 1.054 5.371 -1.303 1.00 93.81 190 PHE A C 1
ATOM 1588 O O . PHE A 1 190 ? 1.514 4.486 -2.020 1.00 93.81 190 PHE A O 1
ATOM 1595 N N . SER A 1 191 ? 1.537 5.615 -0.080 1.00 91.38 191 SER A N 1
ATOM 1596 C CA . SER A 1 191 ? 2.650 4.854 0.517 1.00 91.38 191 SER A CA 1
ATOM 1597 C C . SER A 1 191 ? 3.919 4.845 -0.355 1.00 91.38 191 SER A C 1
ATOM 1599 O O . SER A 1 191 ? 4.519 3.790 -0.559 1.00 91.38 191 SER A O 1
ATOM 1601 N N . GLU A 1 192 ? 4.301 6.011 -0.892 1.00 90.94 192 GLU A N 1
ATOM 1602 C CA . GLU A 1 192 ? 5.458 6.167 -1.798 1.00 90.94 192 GLU A CA 1
ATOM 1603 C C . GLU A 1 192 ? 5.348 5.345 -3.098 1.00 90.94 192 GLU A C 1
ATOM 1605 O O . GLU A 1 192 ? 6.330 5.110 -3.793 1.00 90.94 192 GLU A O 1
ATOM 1610 N N . LEU A 1 193 ? 4.138 4.920 -3.464 1.00 92.75 193 LEU A N 1
ATOM 1611 C CA . LEU A 1 193 ? 3.857 4.234 -4.716 1.00 92.75 193 LEU A CA 1
ATOM 1612 C C . LEU A 1 193 ? 2.953 5.121 -5.570 1.00 92.75 193 LEU A C 1
ATOM 1614 O O . LEU A 1 193 ? 1.808 5.380 -5.201 1.00 92.75 193 LEU A O 1
ATOM 1618 N N . SER A 1 194 ? 3.452 5.600 -6.707 1.00 93.62 194 SER A N 1
ATOM 1619 C CA . SER A 1 194 ? 2.637 6.310 -7.696 1.00 93.62 194 SER A CA 1
ATOM 1620 C C . SER A 1 194 ? 1.856 5.341 -8.593 1.00 93.62 194 SER A C 1
ATOM 1622 O O . SER A 1 194 ? 2.150 4.143 -8.658 1.00 93.62 194 SER A O 1
ATOM 1624 N N . LEU A 1 195 ? 0.830 5.842 -9.291 1.00 90.69 195 LEU A N 1
ATOM 1625 C CA . LEU A 1 195 ? -0.035 5.017 -10.152 1.00 90.69 195 LEU A CA 1
ATOM 1626 C C . LEU A 1 195 ? 0.725 4.264 -11.253 1.00 90.69 195 LEU A C 1
ATOM 1628 O O . LEU A 1 195 ? 0.395 3.121 -11.570 1.00 90.69 195 LEU A O 1
ATOM 1632 N N . ASP A 1 196 ? 1.727 4.892 -11.855 1.00 89.44 196 ASP A N 1
ATOM 1633 C CA . ASP A 1 196 ? 2.563 4.280 -12.884 1.00 89.44 196 ASP A CA 1
ATOM 1634 C C . ASP A 1 196 ? 3.499 3.217 -12.287 1.00 89.44 196 ASP A C 1
ATOM 1636 O O . ASP A 1 196 ? 3.546 2.104 -12.808 1.00 89.44 196 ASP A O 1
ATOM 1640 N N . MET A 1 197 ? 4.135 3.490 -11.138 1.00 92.75 197 MET A N 1
ATOM 1641 C CA . MET A 1 197 ? 4.938 2.500 -10.412 1.00 92.75 197 MET A CA 1
ATOM 1642 C C . MET A 1 197 ? 4.096 1.274 -10.049 1.00 92.75 197 MET A C 1
ATOM 1644 O O . MET A 1 197 ? 4.518 0.143 -10.270 1.00 92.75 197 MET A O 1
ATOM 1648 N N . TYR A 1 198 ? 2.876 1.483 -9.551 1.00 90.88 198 TYR A N 1
ATOM 1649 C CA . TYR A 1 198 ? 1.916 0.424 -9.235 1.00 90.88 198 TYR A CA 1
ATOM 1650 C C . TYR A 1 198 ? 1.548 -0.445 -10.448 1.00 90.88 198 TYR A C 1
ATOM 1652 O O . TYR A 1 198 ? 1.398 -1.666 -10.322 1.00 90.88 198 TYR A O 1
ATOM 1660 N N . ARG A 1 199 ? 1.412 0.163 -11.631 1.00 88.31 199 ARG A N 1
ATOM 1661 C CA . ARG A 1 199 ? 1.123 -0.549 -12.886 1.00 88.31 199 ARG A CA 1
ATOM 1662 C C . ARG A 1 199 ? 2.342 -1.307 -13.396 1.00 88.31 199 ARG A C 1
ATOM 1664 O O . ARG A 1 199 ? 2.218 -2.483 -13.741 1.00 88.31 199 ARG A O 1
ATOM 1671 N N . MET A 1 200 ? 3.513 -0.673 -13.405 1.00 89.38 200 MET A N 1
ATOM 1672 C CA . MET A 1 200 ? 4.766 -1.305 -13.824 1.00 89.38 200 MET A CA 1
ATOM 1673 C C . MET A 1 200 ? 5.132 -2.475 -12.915 1.00 89.38 200 MET A C 1
ATOM 1675 O O . MET A 1 200 ? 5.486 -3.545 -13.408 1.00 89.38 200 MET A O 1
ATOM 1679 N N . LEU A 1 201 ? 4.941 -2.322 -11.601 1.00 90.25 201 LEU A N 1
ATOM 1680 C CA . LEU A 1 201 ? 5.128 -3.390 -10.624 1.00 90.25 201 LEU A CA 1
ATOM 1681 C C . LEU A 1 201 ? 4.322 -4.632 -11.020 1.00 90.25 201 LEU A C 1
ATOM 1683 O O . LEU A 1 201 ? 4.881 -5.718 -11.130 1.00 90.25 201 LEU A O 1
ATOM 1687 N N . GLN A 1 202 ? 3.031 -4.480 -11.301 1.00 85.94 202 GLN A N 1
ATOM 1688 C CA . GLN A 1 202 ? 2.183 -5.614 -11.672 1.00 85.94 202 GLN A CA 1
ATOM 1689 C C . GLN A 1 202 ? 2.469 -6.156 -13.069 1.00 85.94 202 GLN A C 1
ATOM 1691 O O . GLN A 1 202 ? 2.271 -7.347 -13.304 1.00 85.94 202 GLN A O 1
ATOM 1696 N N . THR A 1 203 ? 2.929 -5.297 -13.983 1.00 85.00 203 THR A N 1
ATOM 1697 C CA . THR A 1 203 ? 3.202 -5.687 -15.371 1.00 85.00 203 THR A CA 1
ATOM 1698 C C . THR A 1 203 ? 4.355 -6.680 -15.478 1.00 85.00 203 THR A C 1
ATOM 1700 O O . THR A 1 203 ? 4.392 -7.531 -16.357 1.00 85.00 203 THR A O 1
ATOM 1703 N N . LEU A 1 204 ? 5.286 -6.600 -14.531 1.00 86.19 204 LEU A N 1
ATOM 1704 C CA . LEU A 1 204 ? 6.513 -7.388 -14.513 1.00 86.19 204 LEU A CA 1
ATOM 1705 C C . LEU A 1 204 ? 6.414 -8.630 -13.613 1.00 86.19 204 LEU A C 1
ATOM 1707 O O . LEU A 1 204 ? 7.412 -9.298 -13.365 1.00 86.19 204 LEU A O 1
ATOM 1711 N N . GLU A 1 205 ? 5.226 -8.928 -13.083 1.00 86.88 205 GLU A N 1
ATOM 1712 C CA . GLU A 1 205 ? 4.946 -10.154 -12.332 1.00 86.88 205 GLU A CA 1
ATOM 1713 C C . GLU A 1 205 ? 4.346 -11.236 -13.228 1.00 86.88 205 GLU A C 1
ATOM 1715 O O . GLU A 1 205 ? 3.461 -10.958 -14.029 1.00 86.88 205 GLU A O 1
ATOM 1720 N N . ARG A 1 206 ? 4.750 -12.490 -13.030 1.00 80.19 206 ARG A N 1
ATOM 1721 C CA . ARG A 1 206 ? 4.150 -13.669 -13.663 1.00 80.19 206 ARG A CA 1
ATOM 1722 C C . ARG A 1 206 ? 2.821 -14.033 -12.992 1.00 80.19 206 ARG A C 1
ATOM 1724 O O . ARG A 1 206 ? 2.647 -13.855 -11.783 1.00 80.19 206 ARG A O 1
ATOM 1731 N N . ASP A 1 207 ? 1.859 -14.514 -13.778 1.00 73.94 207 ASP A N 1
ATOM 1732 C CA . ASP A 1 207 ? 0.569 -14.999 -13.277 1.00 73.94 207 ASP A CA 1
ATOM 1733 C C . ASP A 1 207 ? 0.784 -16.323 -12.510 1.00 73.94 207 ASP A C 1
ATOM 1735 O O . ASP A 1 207 ? 1.354 -17.268 -13.055 1.00 73.94 207 ASP A O 1
ATOM 1739 N N . PRO A 1 208 ? 0.343 -16.439 -11.246 1.00 63.62 208 PRO A N 1
ATOM 1740 C CA . PRO A 1 208 ? 0.564 -17.638 -10.442 1.00 63.62 208 PRO A CA 1
ATOM 1741 C C . PRO A 1 208 ? -0.209 -18.855 -10.971 1.00 63.62 208 PRO A C 1
ATOM 1743 O O . PRO A 1 208 ? 0.185 -19.987 -10.687 1.00 63.62 208 PRO A O 1
ATOM 1746 N N . LEU A 1 209 ? -1.275 -18.658 -11.760 1.00 58.75 209 LEU A N 1
ATOM 1747 C CA . LEU A 1 209 ? -2.006 -19.753 -12.412 1.00 58.75 209 LEU A CA 1
ATOM 1748 C C . LEU A 1 209 ? -1.195 -20.416 -13.536 1.00 58.75 209 LEU A C 1
ATOM 1750 O O . LEU A 1 209 ? -1.476 -21.558 -13.898 1.00 58.75 209 LEU A O 1
ATOM 1754 N N . ASP A 1 210 ? -0.156 -19.745 -14.037 1.00 54.72 210 ASP A N 1
ATOM 1755 C CA . ASP A 1 210 ? 0.768 -20.298 -15.029 1.00 54.72 210 ASP A CA 1
ATOM 1756 C C . ASP A 1 210 ? 1.591 -21.470 -14.452 1.00 54.72 210 ASP A C 1
ATOM 1758 O O . ASP A 1 210 ? 1.932 -22.430 -15.146 1.00 54.72 210 ASP A O 1
ATOM 1762 N N . THR A 1 211 ? 1.803 -21.479 -13.128 1.00 48.81 211 THR A N 1
ATOM 1763 C CA . THR A 1 211 ? 2.510 -22.554 -12.404 1.00 48.81 211 THR A CA 1
ATOM 1764 C C . THR A 1 211 ? 1.828 -23.923 -12.533 1.00 48.81 211 THR A C 1
ATOM 1766 O O . THR A 1 211 ? 2.483 -24.949 -12.352 1.00 48.81 211 THR A O 1
ATOM 1769 N N . LEU A 1 212 ? 0.526 -23.957 -12.847 1.00 44.84 212 LEU A N 1
ATOM 1770 C CA . LEU A 1 212 ? -0.257 -25.189 -12.998 1.00 44.84 212 LEU A CA 1
ATOM 1771 C C . LEU A 1 212 ? -0.322 -25.693 -14.449 1.00 44.84 212 LEU A C 1
ATOM 1773 O O . LEU A 1 212 ? -0.590 -26.873 -14.664 1.00 44.84 212 LEU A O 1
ATOM 1777 N N . HIS A 1 213 ? -0.059 -24.833 -15.439 1.00 46.00 213 HIS A N 1
ATOM 1778 C CA . HIS A 1 213 ? -0.191 -25.159 -16.865 1.00 46.00 213 HIS A CA 1
ATOM 1779 C C . HIS A 1 213 ? 1.143 -25.425 -17.584 1.00 46.00 213 HIS A C 1
ATOM 1781 O O . HIS A 1 213 ? 1.137 -25.835 -18.741 1.00 46.00 213 HIS A O 1
ATOM 1787 N N . GLY A 1 214 ? 2.284 -25.301 -16.895 1.00 40.72 214 GLY A N 1
ATOM 1788 C CA . GLY A 1 214 ? 3.615 -25.641 -17.429 1.00 40.72 214 GLY A CA 1
ATOM 1789 C C . GLY A 1 214 ? 3.877 -27.140 -17.663 1.00 40.72 214 GLY A C 1
ATOM 1790 O O . GLY A 1 214 ? 4.967 -27.522 -18.081 1.00 40.72 214 GLY A O 1
ATOM 1791 N N . SER A 1 215 ? 2.897 -28.004 -17.401 1.00 39.09 215 SER A N 1
ATOM 1792 C CA . SER A 1 215 ? 2.939 -29.430 -17.719 1.00 39.09 215 SER A CA 1
ATOM 1793 C C . SER A 1 215 ? 1.572 -29.867 -18.228 1.00 39.09 215 SER A C 1
ATOM 1795 O O . SER A 1 215 ? 0.677 -30.092 -17.421 1.00 39.09 215 SER A O 1
ATOM 1797 N N . THR A 1 216 ? 1.385 -29.939 -19.546 1.00 30.81 216 THR A N 1
ATOM 1798 C CA . THR A 1 216 ? 0.497 -30.909 -20.223 1.00 30.81 216 THR A CA 1
ATOM 1799 C C . THR A 1 216 ? 0.482 -30.661 -21.730 1.00 30.81 216 THR A C 1
ATOM 1801 O O . THR A 1 216 ? -0.258 -29.840 -22.264 1.00 30.81 216 THR A O 1
ATOM 1804 N N . THR A 1 217 ? 1.266 -31.453 -22.450 1.00 35.44 217 THR A N 1
ATOM 1805 C CA . THR A 1 217 ? 0.829 -31.989 -23.738 1.00 35.44 217 THR A CA 1
ATOM 1806 C C . THR A 1 217 ? -0.266 -33.032 -23.470 1.00 35.44 217 THR A C 1
ATOM 1808 O O . THR A 1 217 ? 0.007 -34.019 -22.795 1.00 35.44 217 THR A O 1
ATOM 1811 N N . SER A 1 218 ? -1.472 -32.826 -24.035 1.00 34.03 218 SER A N 1
ATOM 1812 C CA . SER A 1 218 ? -2.645 -33.746 -24.096 1.00 34.03 218 SER A CA 1
ATOM 1813 C C . SER A 1 218 ? -3.275 -34.103 -22.725 1.00 34.03 218 SER A C 1
ATOM 1815 O O . SER A 1 218 ? -2.557 -34.405 -21.788 1.00 34.03 218 SER A O 1
ATOM 1817 N N . VAL A 1 219 ? -4.583 -34.072 -22.424 1.00 30.88 219 VAL A N 1
ATOM 1818 C CA . VAL A 1 219 ? -5.864 -34.424 -23.084 1.00 30.88 219 VAL A CA 1
ATOM 1819 C C . VAL A 1 219 ? -6.997 -33.791 -22.216 1.00 30.88 219 VAL A C 1
ATOM 1821 O O . VAL A 1 219 ? -6.749 -33.572 -21.027 1.00 30.88 219 VAL A O 1
ATOM 1824 N N . PRO A 1 220 ? -8.238 -33.519 -22.690 1.00 39.44 220 PRO A N 1
ATOM 1825 C CA . PRO A 1 220 ? -9.281 -32.931 -21.839 1.00 39.44 220 PRO A CA 1
ATOM 1826 C C . PRO A 1 220 ? -10.182 -33.993 -21.178 1.00 39.44 220 PRO A C 1
ATOM 1828 O O . PRO A 1 220 ? -10.741 -34.827 -21.887 1.00 39.44 220 PRO A O 1
ATOM 1831 N N . ASN A 1 221 ? -10.392 -33.931 -19.850 1.00 31.00 221 ASN A N 1
ATOM 1832 C CA . ASN A 1 221 ? -11.723 -34.097 -19.227 1.00 31.00 221 ASN A CA 1
ATOM 1833 C C . ASN A 1 221 ? -11.771 -33.951 -17.685 1.00 31.00 221 ASN A C 1
ATOM 1835 O O . ASN A 1 221 ? -11.107 -34.673 -16.956 1.00 31.00 221 ASN A O 1
ATOM 1839 N N . SER A 1 222 ? -12.693 -33.082 -17.243 1.00 30.48 222 SER A N 1
ATOM 1840 C CA . SER A 1 222 ? -13.714 -33.261 -16.186 1.00 30.48 222 SER A CA 1
ATOM 1841 C C . SER A 1 222 ? -13.320 -33.763 -14.772 1.00 30.48 222 SER A C 1
ATOM 1843 O O . SER A 1 222 ? -13.122 -34.955 -14.569 1.00 30.48 222 SER A O 1
ATOM 1845 N N . ARG A 1 223 ? -13.425 -32.892 -13.748 1.00 28.05 223 ARG A N 1
ATOM 1846 C CA . ARG A 1 223 ? -14.515 -32.812 -12.726 1.00 28.05 223 ARG A CA 1
ATOM 1847 C C . ARG A 1 223 ? -14.054 -32.157 -11.407 1.00 28.05 223 ARG A C 1
ATOM 1849 O O . ARG A 1 223 ? -12.947 -32.362 -10.935 1.00 28.05 223 ARG A O 1
ATOM 1856 N N . LEU A 1 224 ? -14.985 -31.375 -10.851 1.00 34.19 224 LEU A N 1
ATOM 1857 C CA . LEU A 1 224 ? -15.049 -30.679 -9.556 1.00 34.19 224 LEU A CA 1
ATOM 1858 C C . LEU A 1 224 ? -14.314 -31.320 -8.357 1.00 34.19 224 LEU A C 1
ATOM 1860 O O . LEU A 1 224 ? -14.535 -32.495 -8.077 1.00 34.19 224 LEU A O 1
ATOM 1864 N N . SER A 1 225 ? -13.686 -30.480 -7.519 1.00 27.64 225 SER A N 1
ATOM 1865 C CA . SER A 1 225 ? -14.072 -30.224 -6.104 1.00 27.64 225 SER A CA 1
ATOM 1866 C C . SER A 1 225 ? -12.880 -29.827 -5.225 1.00 27.64 225 SER A C 1
ATOM 1868 O O . SER A 1 225 ? -11.844 -30.477 -5.260 1.00 27.64 225 SER A O 1
ATOM 1870 N N . GLY A 1 226 ? -13.086 -28.837 -4.345 1.00 27.86 226 GLY A N 1
ATOM 1871 C CA . GLY A 1 226 ? -12.366 -28.779 -3.066 1.00 27.86 226 GLY A CA 1
ATOM 1872 C C . GLY A 1 226 ? -11.527 -27.535 -2.771 1.00 27.86 226 GLY A C 1
ATOM 1873 O O . GLY A 1 226 ? -10.389 -27.682 -2.341 1.00 27.86 226 GLY A O 1
ATOM 1874 N N . LEU A 1 227 ? -12.070 -26.317 -2.897 1.00 30.61 227 LEU A N 1
ATOM 1875 C CA . LEU A 1 227 ? -11.503 -25.172 -2.165 1.00 30.61 227 LEU A CA 1
ATOM 1876 C C . LEU A 1 227 ? -11.999 -25.224 -0.710 1.00 30.61 227 LEU A C 1
ATOM 1878 O O . LEU A 1 227 ? -12.925 -24.518 -0.316 1.00 30.61 227 LEU A O 1
ATOM 1882 N N . GLY A 1 228 ? -11.426 -26.149 0.057 1.00 27.17 228 GLY A N 1
ATOM 1883 C CA . GLY A 1 228 ? -11.636 -26.282 1.492 1.00 27.17 228 GLY A CA 1
ATOM 1884 C C . GLY A 1 228 ? -10.637 -25.429 2.272 1.00 27.17 228 GLY A C 1
ATOM 1885 O O . GLY A 1 228 ? -9.435 -25.598 2.121 1.00 27.17 228 GLY A O 1
ATOM 1886 N N . SER A 1 229 ? -11.182 -24.512 3.072 1.00 38.03 229 SER A N 1
ATOM 1887 C CA . SER A 1 229 ? -10.667 -23.943 4.328 1.00 38.03 229 SER A CA 1
ATOM 1888 C C . SER A 1 229 ? -9.168 -24.106 4.641 1.00 38.03 229 SER A C 1
ATOM 1890 O O . SER A 1 229 ? -8.710 -25.193 4.985 1.00 38.03 229 SER A O 1
ATOM 1892 N N . LEU A 1 230 ? -8.434 -22.989 4.671 1.00 35.25 230 LEU A N 1
ATOM 1893 C CA . LEU A 1 230 ? -7.156 -22.883 5.384 1.00 35.25 230 LEU A CA 1
ATOM 1894 C C . LEU A 1 230 ? -7.309 -21.901 6.545 1.00 35.25 230 LEU A C 1
ATOM 1896 O O . LEU A 1 230 ? -6.902 -20.740 6.501 1.00 35.25 230 LEU A O 1
ATOM 1900 N N . GLU A 1 231 ? -7.927 -22.405 7.607 1.00 32.84 231 GLU A N 1
ATOM 1901 C CA . GLU A 1 231 ? -7.737 -21.893 8.952 1.00 32.84 231 GLU A CA 1
ATOM 1902 C C . GLU A 1 231 ? -6.384 -22.403 9.468 1.00 32.84 231 GLU A C 1
ATOM 1904 O O . GLU A 1 231 ? -6.220 -23.582 9.748 1.00 32.84 231 GLU A O 1
ATOM 1909 N N . ASN A 1 232 ? -5.405 -21.499 9.554 1.00 40.44 232 ASN A N 1
ATOM 1910 C CA . ASN A 1 232 ? -4.203 -21.582 10.389 1.00 40.44 232 ASN A CA 1
ATOM 1911 C C . ASN A 1 232 ? -3.675 -22.990 10.749 1.00 40.44 232 ASN A C 1
ATOM 1913 O O . ASN A 1 232 ? -3.934 -23.489 11.844 1.00 40.44 232 ASN A O 1
ATOM 1917 N N . GLY A 1 233 ? -2.776 -23.530 9.924 1.00 34.97 233 GLY A N 1
ATOM 1918 C CA . GLY A 1 233 ? -1.905 -24.639 10.325 1.00 34.97 233 GLY A CA 1
ATOM 1919 C C . GLY A 1 233 ? -1.226 -25.338 9.149 1.00 34.97 233 GLY A C 1
ATOM 1920 O O . GLY A 1 233 ? -1.833 -26.190 8.520 1.00 34.97 233 GLY A O 1
ATOM 1921 N N . LEU A 1 234 ? 0.040 -24.992 8.879 1.00 37.88 234 LEU A N 1
ATOM 1922 C CA . LEU A 1 234 ? 0.969 -25.728 7.992 1.00 37.88 234 LEU A CA 1
ATOM 1923 C C . LEU A 1 234 ? 0.991 -27.240 8.319 1.00 37.88 234 LEU A C 1
ATOM 1925 O O . LEU A 1 234 ? 0.898 -27.570 9.508 1.00 37.88 234 LEU A O 1
ATOM 1929 N N . PRO A 1 235 ? 1.158 -28.152 7.329 1.00 37.59 235 PRO A N 1
ATOM 1930 C CA . PRO A 1 235 ? 2.434 -28.408 6.610 1.00 37.59 235 PRO A CA 1
ATOM 1931 C C . PRO A 1 235 ? 2.245 -28.579 5.068 1.00 37.59 235 PRO A C 1
ATOM 1933 O O . PRO A 1 235 ? 1.118 -28.614 4.602 1.00 37.59 235 PRO A O 1
ATOM 1936 N N . ALA A 1 236 ? 3.244 -28.635 4.174 1.00 29.61 236 ALA A N 1
ATOM 1937 C CA . ALA A 1 236 ? 4.567 -29.245 4.253 1.00 29.61 236 ALA A CA 1
ATOM 1938 C C . ALA A 1 236 ? 5.644 -28.520 3.418 1.00 29.61 236 ALA A C 1
ATOM 1940 O O . ALA A 1 236 ? 5.398 -27.875 2.405 1.00 29.61 236 ALA A O 1
ATOM 1941 N N . SER A 1 237 ? 6.858 -28.691 3.922 1.00 37.09 237 SER A N 1
ATOM 1942 C CA . SER A 1 237 ? 8.176 -28.315 3.435 1.00 37.09 237 SER A CA 1
ATOM 1943 C C . SER A 1 237 ? 8.543 -28.853 2.050 1.00 37.09 237 SER A C 1
ATOM 1945 O O . SER A 1 237 ? 8.402 -30.046 1.790 1.00 37.09 237 SER A O 1
ATOM 1947 N N . GLY A 1 238 ? 9.174 -27.990 1.256 1.00 27.30 238 GLY A N 1
ATOM 1948 C CA . GLY A 1 238 ? 9.957 -28.332 0.069 1.00 27.30 238 GLY A CA 1
ATOM 1949 C C . GLY A 1 238 ? 10.979 -27.235 -0.229 1.00 27.30 238 GLY A C 1
ATOM 1950 O O . GLY A 1 238 ? 10.970 -26.662 -1.309 1.00 27.30 238 GLY A O 1
ATOM 1951 N N . HIS A 1 239 ? 11.805 -26.881 0.761 1.00 36.69 239 HIS A N 1
ATOM 1952 C CA . HIS A 1 239 ? 13.001 -26.071 0.530 1.00 36.69 239 HIS A CA 1
ATOM 1953 C C . HIS A 1 239 ? 14.095 -26.990 -0.019 1.00 36.69 239 HIS A C 1
ATOM 1955 O O . HIS A 1 239 ? 14.638 -27.800 0.731 1.00 36.69 239 HIS A O 1
ATOM 1961 N N . ALA A 1 240 ? 14.411 -26.867 -1.306 1.00 29.98 240 ALA A N 1
ATOM 1962 C CA . ALA A 1 240 ? 15.709 -27.277 -1.821 1.00 29.98 240 ALA A CA 1
ATOM 1963 C C . ALA A 1 240 ? 16.607 -26.033 -1.833 1.00 29.98 240 ALA A C 1
ATOM 1965 O O . ALA A 1 240 ? 16.323 -25.058 -2.526 1.00 29.98 240 ALA A O 1
ATOM 1966 N N . ASN A 1 241 ? 17.629 -26.058 -0.980 1.00 33.22 241 ASN A N 1
ATOM 1967 C CA . ASN A 1 241 ? 18.797 -25.193 -1.076 1.00 33.22 241 ASN A CA 1
ATOM 1968 C C . ASN A 1 241 ? 19.639 -25.695 -2.255 1.00 33.22 241 ASN A C 1
ATOM 1970 O O . ASN A 1 241 ? 20.042 -26.855 -2.218 1.00 33.22 241 ASN A O 1
ATOM 1974 N N . ASP A 1 242 ? 19.950 -24.844 -3.229 1.00 34.16 242 ASP A N 1
ATOM 1975 C CA . ASP A 1 242 ? 20.951 -25.144 -4.259 1.00 34.16 242 ASP A CA 1
ATOM 1976 C C . ASP A 1 242 ? 22.215 -24.311 -4.011 1.00 34.16 242 ASP A C 1
ATOM 1978 O O . ASP A 1 242 ? 22.392 -23.225 -4.552 1.00 34.16 242 ASP A O 1
ATOM 1982 N N . GLU A 1 243 ? 23.104 -24.854 -3.179 1.00 31.84 243 GLU A N 1
ATOM 1983 C CA . GLU A 1 243 ? 24.546 -24.599 -3.226 1.00 31.84 243 GLU A CA 1
ATOM 1984 C C . GLU A 1 243 ? 25.280 -25.913 -2.914 1.00 31.84 243 GLU A C 1
ATOM 1986 O O . GLU A 1 243 ? 25.308 -26.343 -1.762 1.00 31.84 243 GLU A O 1
ATOM 1991 N N . ALA A 1 244 ? 25.836 -26.563 -3.946 1.00 31.47 244 ALA A N 1
ATOM 1992 C CA . ALA A 1 244 ? 27.121 -27.288 -3.954 1.00 31.47 244 ALA A CA 1
ATOM 1993 C C . ALA A 1 244 ? 27.208 -28.209 -5.187 1.00 31.47 244 ALA A C 1
ATOM 1995 O O . ALA A 1 244 ? 26.334 -29.036 -5.436 1.00 31.47 244 ALA A O 1
ATOM 1996 N N . GLY A 1 245 ? 28.282 -28.063 -5.965 1.00 29.11 245 GLY A N 1
ATOM 1997 C CA . GLY A 1 245 ? 28.498 -28.800 -7.208 1.00 29.11 245 GLY A CA 1
ATOM 1998 C C . GLY A 1 245 ? 28.799 -30.294 -7.052 1.00 29.11 245 GLY A C 1
ATOM 1999 O O . GLY A 1 245 ? 29.343 -30.734 -6.046 1.00 29.11 245 GLY A O 1
ATOM 2000 N N . SER A 1 246 ? 28.497 -31.055 -8.108 1.00 31.89 246 SER A N 1
ATOM 2001 C CA . SER A 1 246 ? 29.391 -32.023 -8.770 1.00 31.89 246 SER A CA 1
ATOM 2002 C C . SER A 1 246 ? 28.594 -32.887 -9.758 1.00 31.89 246 SER A C 1
ATOM 2004 O O . SER A 1 246 ? 27.632 -33.547 -9.385 1.00 31.89 246 SER A O 1
ATOM 2006 N N . ASN A 1 247 ? 29.034 -32.859 -11.019 1.00 31.78 247 ASN A N 1
ATOM 2007 C CA . ASN A 1 247 ? 28.996 -33.906 -12.045 1.00 31.78 247 ASN A CA 1
ATOM 2008 C C . ASN A 1 247 ? 27.856 -34.942 -12.044 1.00 31.78 247 ASN A C 1
ATOM 2010 O O . ASN A 1 247 ? 27.867 -35.917 -11.298 1.00 31.78 247 ASN A O 1
ATOM 2014 N N . GLY A 1 248 ? 27.003 -34.849 -13.066 1.00 26.45 248 GLY A N 1
ATOM 2015 C CA . GLY A 1 248 ? 26.146 -35.952 -13.496 1.00 26.45 248 GLY A CA 1
ATOM 2016 C C . GLY A 1 248 ? 25.223 -35.531 -14.630 1.00 26.45 248 GLY A C 1
ATOM 2017 O O . GLY A 1 248 ? 24.137 -35.019 -14.394 1.00 26.45 248 GLY A O 1
ATOM 2018 N N . ALA A 1 249 ? 25.667 -35.721 -15.871 1.00 41.47 249 ALA A N 1
ATOM 2019 C CA . ALA A 1 249 ? 24.863 -35.494 -17.063 1.00 41.47 249 ALA A CA 1
ATOM 2020 C C . ALA A 1 249 ? 23.580 -36.341 -17.035 1.00 41.47 249 ALA A C 1
ATOM 2022 O O . ALA A 1 249 ? 23.677 -37.565 -17.071 1.00 41.47 249 ALA A O 1
ATOM 2023 N N . SER A 1 250 ? 22.404 -35.700 -17.008 1.00 35.03 250 SER A N 1
ATOM 2024 C CA . SER A 1 250 ? 21.135 -36.201 -17.571 1.00 35.03 250 SER A CA 1
ATOM 2025 C C . SER A 1 250 ? 20.009 -35.168 -17.413 1.00 35.03 250 SER A C 1
ATOM 2027 O O . SER A 1 250 ? 19.588 -34.873 -16.302 1.00 35.03 250 SER A O 1
ATOM 2029 N N . GLY A 1 251 ? 19.488 -34.665 -18.539 1.00 31.64 251 GLY A N 1
ATOM 2030 C CA . GLY A 1 251 ? 18.133 -34.101 -18.635 1.00 31.64 251 GLY A CA 1
ATOM 2031 C C . GLY A 1 251 ? 17.926 -32.674 -18.116 1.00 31.64 251 GLY A C 1
ATOM 2032 O O . GLY A 1 251 ? 17.187 -32.468 -17.160 1.00 31.64 251 GLY A O 1
ATOM 2033 N N . CYS A 1 252 ? 18.502 -31.673 -18.787 1.00 32.94 252 CYS A N 1
ATOM 2034 C CA . CYS A 1 252 ? 18.130 -30.271 -18.583 1.00 32.94 252 CYS A CA 1
ATOM 2035 C C . CYS A 1 252 ? 16.715 -30.027 -19.144 1.00 32.94 252 CYS A C 1
ATOM 2037 O O . CYS A 1 252 ? 16.534 -29.799 -20.339 1.00 32.94 252 CYS A O 1
ATOM 2039 N N . GLY A 1 253 ? 15.695 -30.129 -18.290 1.00 35.56 253 GLY A N 1
ATOM 2040 C CA . GLY A 1 253 ? 14.429 -29.440 -18.534 1.00 35.56 253 GLY A CA 1
ATOM 2041 C C . GLY A 1 253 ? 14.640 -27.931 -18.354 1.00 35.56 253 GLY A C 1
ATOM 2042 O O . GLY A 1 253 ? 15.477 -27.547 -17.534 1.00 35.56 253 GLY A O 1
ATOM 2043 N N . PRO A 1 254 ? 13.925 -27.060 -19.089 1.00 41.09 254 PRO A N 1
ATOM 2044 C CA . PRO A 1 254 ? 14.054 -25.621 -18.902 1.00 41.09 254 PRO A CA 1
ATOM 2045 C C . PRO A 1 254 ? 13.679 -25.272 -17.459 1.00 41.09 254 PRO A C 1
ATOM 2047 O O . PRO A 1 254 ? 12.557 -25.532 -17.014 1.00 41.09 254 PRO A O 1
ATOM 2050 N N . THR A 1 255 ? 14.635 -24.714 -16.716 1.00 51.88 255 THR A N 1
ATOM 2051 C CA . THR A 1 255 ? 14.382 -24.123 -15.404 1.00 51.88 255 THR A CA 1
ATOM 2052 C C . THR A 1 255 ? 13.286 -23.078 -15.570 1.00 51.88 255 THR A C 1
ATOM 2054 O O . THR A 1 255 ? 13.301 -22.260 -16.493 1.00 51.88 255 THR A O 1
ATOM 2057 N N . ARG A 1 256 ? 12.250 -23.175 -14.734 1.00 58.50 256 ARG A N 1
ATOM 2058 C CA . ARG A 1 256 ? 11.078 -22.305 -14.838 1.00 58.50 256 ARG A CA 1
ATOM 2059 C C . ARG A 1 256 ? 11.533 -20.856 -14.680 1.00 58.50 256 ARG A C 1
ATOM 2061 O O . ARG A 1 256 ? 12.319 -20.572 -13.778 1.00 58.50 256 ARG A O 1
ATOM 2068 N N . PRO A 1 257 ? 11.055 -19.932 -15.519 1.00 65.25 257 PRO A N 1
ATOM 2069 C CA . PRO A 1 257 ? 11.492 -18.559 -15.406 1.00 65.25 257 PRO A CA 1
ATOM 2070 C C . PRO A 1 257 ? 10.901 -17.944 -14.130 1.00 65.25 257 PRO A C 1
ATOM 2072 O O . PRO A 1 257 ? 9.684 -17.867 -13.965 1.00 65.25 257 PRO A O 1
ATOM 2075 N N . HIS A 1 258 ? 11.776 -17.530 -13.217 1.00 77.62 258 HIS A N 1
ATOM 2076 C CA . HIS A 1 258 ? 11.409 -16.855 -11.974 1.00 77.62 258 HIS A CA 1
ATOM 2077 C C . HIS A 1 258 ? 10.896 -15.431 -12.245 1.00 77.62 258 HIS A C 1
ATOM 2079 O O . HIS A 1 258 ? 11.070 -14.887 -13.347 1.00 77.62 258 HIS A O 1
ATOM 2085 N N . ASN A 1 259 ? 10.216 -14.832 -11.265 1.00 86.25 259 ASN A N 1
ATOM 2086 C CA . ASN A 1 259 ? 9.949 -13.399 -11.313 1.00 86.25 259 ASN A CA 1
ATOM 2087 C C . ASN A 1 259 ? 11.259 -12.615 -11.163 1.00 86.25 259 ASN A C 1
ATOM 2089 O O . ASN A 1 259 ? 12.142 -13.063 -10.430 1.00 86.25 259 ASN A O 1
ATOM 2093 N N . PRO A 1 260 ? 11.388 -11.448 -11.812 1.00 89.06 260 PRO A N 1
ATOM 2094 C CA . PRO A 1 260 ? 12.527 -10.591 -11.557 1.00 89.06 260 PRO A CA 1
ATOM 2095 C C . PRO A 1 260 ? 12.436 -9.958 -10.165 1.00 89.06 260 PRO A C 1
ATOM 2097 O O . PRO A 1 260 ? 11.348 -9.623 -9.667 1.00 89.06 260 PRO A O 1
ATOM 2100 N N . HIS A 1 261 ? 13.602 -9.749 -9.569 1.00 91.19 261 HIS A N 1
ATOM 2101 C CA . HIS A 1 261 ? 13.765 -8.934 -8.381 1.00 91.19 261 HIS A CA 1
ATOM 2102 C C . HIS A 1 261 ? 13.469 -7.470 -8.697 1.00 91.19 261 HIS A C 1
ATOM 2104 O O . HIS A 1 261 ? 13.692 -6.992 -9.812 1.00 91.19 261 HIS A O 1
ATOM 2110 N N . LYS A 1 262 ? 12.891 -6.759 -7.724 1.00 92.31 262 LYS A N 1
ATOM 2111 C CA . LYS A 1 262 ? 12.425 -5.383 -7.920 1.00 92.31 262 LYS A CA 1
ATOM 2112 C C . LYS A 1 262 ? 12.963 -4.436 -6.870 1.00 92.31 262 LYS A C 1
ATOM 2114 O O . LYS A 1 262 ? 12.927 -4.715 -5.672 1.00 92.31 262 LYS A O 1
ATOM 2119 N N . TYR A 1 263 ? 13.346 -3.261 -7.345 1.00 94.12 263 TYR A N 1
ATOM 2120 C CA . TYR A 1 263 ? 13.685 -2.106 -6.536 1.00 94.12 263 TYR A CA 1
ATOM 2121 C C . TYR A 1 263 ? 12.710 -0.980 -6.864 1.00 94.12 263 TYR A C 1
ATOM 2123 O O . TYR A 1 263 ? 12.628 -0.527 -8.005 1.00 94.12 263 TYR A O 1
ATOM 2131 N N . LEU A 1 264 ? 11.958 -0.535 -5.861 1.00 94.31 264 LEU A N 1
ATOM 2132 C CA . LEU A 1 264 ? 11.052 0.605 -5.972 1.00 94.31 264 LEU A CA 1
ATOM 2133 C C . LEU A 1 264 ? 11.730 1.829 -5.369 1.00 94.31 264 LEU A C 1
ATOM 2135 O O . LEU A 1 264 ? 12.109 1.801 -4.199 1.00 94.31 264 LEU A O 1
ATOM 2139 N N . LEU A 1 265 ? 11.871 2.892 -6.155 1.00 94.75 265 LEU A N 1
ATOM 2140 C CA . LEU A 1 265 ? 12.482 4.138 -5.713 1.00 94.75 265 LEU A CA 1
ATOM 2141 C C . LEU A 1 265 ? 11.528 5.298 -5.977 1.00 94.75 265 LEU A C 1
ATOM 2143 O O . LEU A 1 265 ? 11.298 5.675 -7.124 1.00 94.75 265 LEU A O 1
ATOM 2147 N N . TYR A 1 266 ? 10.991 5.879 -4.909 1.00 94.06 266 TYR A N 1
ATOM 2148 C CA . TYR A 1 266 ? 10.168 7.077 -4.993 1.00 94.06 266 TYR A CA 1
ATOM 2149 C C . TYR A 1 266 ? 10.994 8.308 -4.644 1.00 94.06 266 TYR A C 1
ATOM 2151 O O . TYR A 1 266 ? 11.563 8.388 -3.557 1.00 94.06 266 TYR A O 1
ATOM 2159 N N . LYS A 1 267 ? 11.082 9.247 -5.589 1.00 92.31 267 LYS A N 1
ATOM 2160 C CA . LYS A 1 267 ? 11.884 10.474 -5.509 1.00 92.31 267 LYS A CA 1
ATOM 2161 C C . LYS A 1 267 ? 13.290 10.228 -4.930 1.00 92.31 267 LYS A C 1
ATOM 2163 O O . LYS A 1 267 ? 13.674 10.887 -3.960 1.00 92.31 267 LYS A O 1
ATOM 2168 N N . PRO A 1 268 ? 14.064 9.263 -5.475 1.00 94.62 268 PRO A N 1
ATOM 2169 C CA . PRO A 1 268 ? 15.376 8.957 -4.931 1.00 94.62 268 PRO A CA 1
ATOM 2170 C C . PRO A 1 268 ? 16.336 10.129 -5.125 1.00 94.62 268 PRO A C 1
ATOM 2172 O O . PRO A 1 268 ? 16.346 10.802 -6.156 1.00 94.62 268 PRO A O 1
ATOM 2175 N N . THR A 1 269 ? 17.229 10.311 -4.159 1.00 94.38 269 THR A N 1
ATOM 2176 C CA . THR A 1 269 ? 18.435 11.116 -4.369 1.00 94.38 269 THR A CA 1
ATOM 2177 C C . THR A 1 269 ? 19.356 10.443 -5.392 1.00 94.38 269 THR A C 1
ATOM 2179 O O . THR A 1 269 ? 19.344 9.219 -5.554 1.00 94.38 269 THR A O 1
ATOM 2182 N N . PHE A 1 270 ? 20.226 11.226 -6.034 1.00 93.00 270 PHE A N 1
ATOM 2183 C CA . PHE A 1 270 ? 21.232 10.700 -6.965 1.00 93.00 270 PHE A CA 1
ATOM 2184 C C . PHE A 1 270 ? 22.100 9.599 -6.333 1.00 93.00 270 PHE A C 1
ATOM 2186 O O . PHE A 1 270 ? 22.381 8.582 -6.965 1.00 93.00 270 PHE A O 1
ATOM 2193 N N . SER A 1 271 ? 22.490 9.763 -5.065 1.00 96.44 271 SER A N 1
ATOM 2194 C CA . SER A 1 271 ? 23.282 8.763 -4.343 1.00 96.44 271 SER A CA 1
ATOM 2195 C C . SER A 1 271 ? 22.505 7.465 -4.119 1.00 96.44 271 SER A C 1
ATOM 2197 O O . SER A 1 271 ? 23.040 6.395 -4.392 1.00 96.44 271 SER A O 1
ATOM 2199 N N . GLN A 1 272 ? 21.240 7.544 -3.684 1.00 95.44 272 GLN A N 1
ATOM 2200 C CA . GLN A 1 272 ? 20.387 6.360 -3.505 1.00 95.44 272 GLN A CA 1
ATOM 2201 C C . GLN A 1 272 ? 20.192 5.608 -4.823 1.00 95.44 272 GLN A C 1
ATOM 2203 O O . GLN A 1 272 ? 20.356 4.390 -4.855 1.00 95.44 272 GLN A O 1
ATOM 2208 N N . PHE A 1 273 ? 19.902 6.330 -5.909 1.00 95.44 273 PHE A N 1
ATOM 2209 C CA . PHE A 1 273 ? 19.769 5.741 -7.240 1.00 95.44 273 PHE A CA 1
ATOM 2210 C C . PHE A 1 273 ? 21.040 4.981 -7.650 1.00 95.44 273 PHE A C 1
ATOM 2212 O O . PHE A 1 273 ? 20.963 3.801 -7.989 1.00 95.44 273 PHE A O 1
ATOM 2219 N N . ASN A 1 274 ? 22.213 5.614 -7.532 1.00 95.19 274 ASN A N 1
ATOM 2220 C CA . ASN A 1 274 ? 23.490 4.989 -7.888 1.00 95.19 274 ASN A CA 1
ATOM 2221 C C . ASN A 1 274 ? 23.853 3.791 -7.001 1.00 95.19 274 ASN A C 1
ATOM 2223 O O . ASN A 1 274 ? 24.421 2.815 -7.483 1.00 95.19 274 ASN A O 1
ATOM 2227 N N . THR A 1 275 ? 23.530 3.832 -5.706 1.00 95.81 275 THR A N 1
ATOM 2228 C CA . THR A 1 275 ? 23.753 2.680 -4.821 1.00 95.81 275 THR A CA 1
ATOM 2229 C C . THR A 1 275 ? 22.900 1.485 -5.240 1.00 95.81 275 THR A C 1
ATOM 2231 O O . THR A 1 275 ? 23.398 0.364 -5.287 1.00 95.81 275 THR A O 1
ATOM 2234 N N . VAL A 1 276 ? 21.628 1.715 -5.568 1.00 94.06 276 VAL A N 1
ATOM 2235 C CA . VAL A 1 276 ? 20.689 0.638 -5.907 1.00 94.06 276 VAL A CA 1
ATOM 2236 C C . VAL A 1 276 ? 20.984 0.050 -7.283 1.00 94.06 276 VAL A C 1
ATOM 2238 O O . VAL A 1 276 ? 21.005 -1.169 -7.417 1.00 94.06 276 VAL A O 1
ATOM 2241 N N . ILE A 1 277 ? 21.287 0.883 -8.283 1.00 94.00 277 ILE A N 1
ATOM 2242 C CA . ILE A 1 277 ? 21.680 0.388 -9.609 1.00 94.00 277 ILE A CA 1
ATOM 2243 C C . ILE A 1 277 ? 22.987 -0.411 -9.533 1.00 94.00 277 ILE A C 1
ATOM 2245 O O . ILE A 1 277 ? 23.054 -1.506 -10.080 1.00 94.00 277 ILE A O 1
ATOM 2249 N N . ALA A 1 278 ? 23.988 0.055 -8.776 1.00 93.31 278 ALA A N 1
ATOM 2250 C CA . ALA A 1 278 ? 25.232 -0.688 -8.581 1.00 93.31 278 ALA A CA 1
ATOM 2251 C C . ALA A 1 278 ? 25.004 -2.044 -7.890 1.00 93.31 278 ALA A C 1
ATOM 2253 O O . ALA A 1 278 ? 25.647 -3.026 -8.256 1.00 93.31 278 ALA A O 1
ATOM 2254 N N . ALA A 1 279 ? 24.085 -2.112 -6.920 1.00 92.25 279 ALA A N 1
ATOM 2255 C CA . ALA A 1 279 ? 23.713 -3.370 -6.275 1.00 92.25 279 ALA A CA 1
ATOM 2256 C C . ALA A 1 279 ? 23.040 -4.334 -7.267 1.00 92.25 279 ALA A C 1
ATOM 2258 O O . ALA A 1 279 ? 23.471 -5.476 -7.379 1.00 92.25 279 ALA A O 1
ATOM 2259 N N . ALA A 1 280 ? 22.073 -3.852 -8.054 1.00 90.75 280 ALA A N 1
ATOM 2260 C CA . ALA A 1 280 ? 21.391 -4.661 -9.065 1.00 90.75 280 ALA A CA 1
ATOM 2261 C C . ALA A 1 280 ? 22.360 -5.222 -10.122 1.00 90.75 280 ALA A C 1
ATOM 2263 O O . ALA A 1 280 ? 22.276 -6.391 -10.483 1.00 90.75 280 ALA A O 1
ATOM 2264 N N . PHE A 1 281 ? 23.329 -4.422 -10.585 1.00 89.19 281 PHE A N 1
ATOM 2265 C CA . PHE A 1 281 ? 24.360 -4.897 -11.518 1.00 89.19 281 PHE A CA 1
ATOM 2266 C C . PHE A 1 281 ? 25.291 -5.943 -10.911 1.00 89.19 281 PHE A C 1
ATOM 2268 O O . PHE A 1 281 ? 25.750 -6.830 -11.624 1.00 89.19 281 PHE A O 1
ATOM 2275 N N . LYS A 1 282 ? 25.588 -5.841 -9.612 1.00 89.44 282 LYS A N 1
ATOM 2276 C CA . LYS A 1 282 ? 26.435 -6.810 -8.914 1.00 89.44 282 LYS A CA 1
ATOM 2277 C C . LYS A 1 282 ? 25.759 -8.178 -8.790 1.00 89.44 282 LYS A C 1
ATOM 2279 O O . LYS A 1 282 ? 26.452 -9.191 -8.828 1.00 89.44 282 LYS A O 1
ATOM 2284 N N . ASP A 1 283 ? 24.438 -8.187 -8.644 1.00 85.38 283 ASP A N 1
ATOM 2285 C CA . ASP A 1 283 ? 23.643 -9.402 -8.454 1.00 85.38 283 ASP A CA 1
ATOM 2286 C C . ASP A 1 283 ? 23.197 -10.031 -9.796 1.00 85.38 283 ASP A C 1
ATOM 2288 O O . ASP A 1 283 ? 22.719 -11.167 -9.830 1.00 85.38 283 ASP A O 1
ATOM 2292 N N . VAL A 1 284 ? 23.396 -9.333 -10.924 1.00 88.25 284 VAL A N 1
ATOM 2293 C CA . VAL A 1 284 ? 23.029 -9.818 -12.261 1.00 88.25 284 VAL A CA 1
ATOM 2294 C C . VAL A 1 284 ? 23.964 -10.945 -12.730 1.00 88.25 284 VAL A C 1
ATOM 2296 O O . VAL A 1 284 ? 25.189 -10.841 -12.683 1.00 88.25 284 VAL A O 1
ATOM 2299 N N . SER A 1 285 ? 23.385 -12.046 -13.215 1.00 85.81 285 SER A N 1
ATOM 2300 C CA . SER A 1 285 ? 24.151 -13.156 -13.808 1.00 85.81 285 SER A CA 1
ATOM 2301 C C . SER A 1 285 ? 24.648 -12.829 -15.226 1.00 85.81 285 SER A C 1
ATOM 2303 O O . SER A 1 285 ? 24.156 -11.899 -15.857 1.00 85.81 285 SER A O 1
ATOM 2305 N N . ALA A 1 286 ? 25.552 -13.645 -15.784 1.00 83.94 286 ALA A N 1
ATOM 2306 C CA . ALA A 1 286 ? 26.065 -13.469 -17.153 1.00 83.94 286 ALA A CA 1
ATOM 2307 C C . ALA A 1 286 ? 24.979 -13.505 -18.251 1.00 83.94 286 ALA A C 1
ATOM 2309 O O . ALA A 1 286 ? 25.182 -12.987 -19.344 1.00 83.94 286 ALA A O 1
ATOM 2310 N N . THR A 1 287 ? 23.825 -14.118 -17.972 1.00 84.19 287 THR A N 1
ATOM 2311 C CA . THR A 1 287 ? 22.652 -14.142 -18.863 1.00 84.19 287 THR A CA 1
ATOM 2312 C C . THR A 1 287 ? 21.516 -13.251 -18.352 1.00 84.19 287 THR A C 1
ATOM 2314 O O . THR A 1 287 ? 20.402 -13.311 -18.869 1.00 84.19 287 THR A O 1
ATOM 2317 N N . GLY A 1 288 ? 21.757 -12.471 -17.297 1.00 85.25 288 GLY A N 1
ATOM 2318 C CA . GLY A 1 288 ? 20.776 -11.608 -16.658 1.00 85.25 288 GLY A CA 1
ATOM 2319 C C . GLY A 1 288 ? 20.712 -10.226 -17.306 1.00 85.25 288 GLY A C 1
ATOM 2320 O O . GLY A 1 288 ? 21.726 -9.662 -17.711 1.00 85.25 288 GLY A O 1
ATOM 2321 N N . ALA A 1 289 ? 19.508 -9.673 -17.388 1.00 87.62 289 ALA A N 1
ATOM 2322 C CA . ALA A 1 289 ? 19.260 -8.304 -17.819 1.00 87.62 289 ALA A CA 1
ATOM 2323 C C . ALA A 1 289 ? 18.674 -7.482 -16.669 1.00 87.62 289 ALA A C 1
ATOM 2325 O O . ALA A 1 289 ? 17.844 -7.981 -15.898 1.00 87.62 289 ALA A O 1
ATOM 2326 N N . VAL A 1 290 ? 19.060 -6.206 -16.618 1.00 90.50 290 VAL A N 1
ATOM 2327 C CA . VAL A 1 290 ? 18.449 -5.204 -15.743 1.00 90.50 290 VAL A CA 1
ATOM 2328 C C . VAL A 1 290 ? 17.489 -4.350 -16.566 1.00 90.50 290 VAL A C 1
ATOM 2330 O O . VAL A 1 290 ? 17.873 -3.786 -17.593 1.00 90.50 290 VAL A O 1
ATOM 2333 N N . LEU A 1 291 ? 16.246 -4.235 -16.108 1.00 91.25 291 LEU A N 1
ATOM 2334 C CA . LEU A 1 291 ? 15.270 -3.287 -16.634 1.00 91.25 291 LEU A CA 1
ATOM 2335 C C . LEU A 1 291 ? 15.250 -2.036 -15.764 1.00 91.25 291 LEU A C 1
ATOM 2337 O O . LEU A 1 291 ? 14.965 -2.108 -14.572 1.00 91.25 291 LEU A O 1
ATOM 2341 N N . LEU A 1 292 ? 15.477 -0.881 -16.373 1.00 93.88 292 LEU A N 1
ATOM 2342 C CA . LEU A 1 292 ? 15.333 0.409 -15.721 1.00 93.88 292 LEU A CA 1
ATOM 2343 C C . LEU A 1 292 ? 14.100 1.126 -16.274 1.00 93.88 292 LEU A C 1
ATOM 2345 O O . LEU A 1 292 ? 14.042 1.453 -17.458 1.00 93.88 292 LEU A O 1
ATOM 2349 N N . TYR A 1 293 ? 13.128 1.364 -15.398 1.00 94.06 293 TYR A N 1
ATOM 2350 C CA . TYR A 1 293 ? 11.972 2.215 -15.642 1.00 94.06 293 TYR A CA 1
ATOM 2351 C C . TYR A 1 293 ? 12.122 3.505 -14.838 1.00 94.06 293 TYR A C 1
ATOM 2353 O O . TYR A 1 293 ? 12.223 3.460 -13.610 1.00 94.06 293 TYR A O 1
ATOM 2361 N N . ILE A 1 294 ? 12.111 4.650 -15.520 1.00 93.19 294 ILE A N 1
ATOM 2362 C CA . ILE A 1 294 ? 12.115 5.973 -14.889 1.00 93.19 294 ILE A CA 1
ATOM 2363 C C . ILE A 1 294 ? 10.907 6.757 -15.392 1.00 93.19 294 ILE A C 1
ATOM 2365 O O . ILE A 1 294 ? 10.760 6.963 -16.595 1.00 93.19 294 ILE A O 1
ATOM 2369 N N . SER A 1 295 ? 10.080 7.219 -14.456 1.00 91.31 295 SER A N 1
ATOM 2370 C CA . SER A 1 295 ? 9.060 8.241 -14.684 1.00 91.31 295 SER A CA 1
ATOM 2371 C C . SER A 1 295 ? 9.505 9.533 -14.019 1.00 91.31 295 SER A C 1
ATOM 2373 O O . SER A 1 295 ? 9.649 9.577 -12.797 1.00 91.31 295 SER A O 1
ATOM 2375 N N . ALA A 1 296 ? 9.752 10.581 -14.800 1.00 89.50 296 ALA A N 1
ATOM 2376 C CA . ALA A 1 296 ? 10.191 11.872 -14.280 1.00 89.50 296 ALA A CA 1
ATOM 2377 C C . ALA A 1 296 ? 9.694 13.042 -15.137 1.00 89.50 296 ALA A C 1
ATOM 2379 O O . ALA A 1 296 ? 9.446 12.906 -16.341 1.00 89.50 296 ALA A O 1
ATOM 2380 N N . ASP A 1 297 ? 9.611 14.214 -14.508 1.00 84.75 297 ASP A N 1
ATOM 2381 C CA . ASP A 1 297 ? 9.267 15.453 -15.197 1.00 84.75 297 ASP A CA 1
ATOM 2382 C C . ASP A 1 297 ? 10.466 15.959 -16.009 1.00 84.75 297 ASP A C 1
ATOM 2384 O O . ASP A 1 297 ? 11.577 16.120 -15.501 1.00 84.75 297 ASP A O 1
ATOM 2388 N N . GLY A 1 298 ? 10.244 16.214 -17.298 1.00 78.31 298 GLY A N 1
ATOM 2389 C CA . GLY A 1 298 ? 11.271 16.757 -18.184 1.00 78.31 298 GLY A CA 1
ATOM 2390 C C . GLY A 1 298 ? 11.395 18.275 -18.050 1.00 78.31 298 GLY A C 1
ATOM 2391 O O . GLY A 1 298 ? 10.400 18.995 -18.137 1.00 78.31 298 GLY A O 1
ATOM 2392 N N . ILE A 1 299 ? 12.621 18.788 -17.930 1.00 75.75 299 ILE A N 1
ATOM 2393 C CA . ILE A 1 299 ? 12.891 20.227 -18.055 1.00 75.75 299 ILE A CA 1
ATOM 2394 C C . ILE A 1 299 ? 13.062 20.552 -19.539 1.00 75.75 299 ILE A C 1
ATOM 2396 O O . ILE A 1 299 ? 13.960 20.033 -20.202 1.00 75.75 299 ILE A O 1
ATOM 2400 N N . ARG A 1 300 ? 12.219 21.440 -20.075 1.00 67.81 300 ARG A N 1
ATOM 2401 C CA . ARG A 1 300 ? 12.436 21.987 -21.419 1.00 67.81 300 ARG A CA 1
ATOM 2402 C C . ARG A 1 300 ? 13.587 22.982 -21.359 1.00 67.81 300 ARG A C 1
ATOM 2404 O O . ARG A 1 300 ? 13.497 23.987 -20.656 1.00 67.81 300 ARG A O 1
ATOM 2411 N N . THR A 1 301 ? 14.651 22.730 -22.116 1.00 65.25 301 THR A N 1
ATOM 2412 C CA . THR A 1 301 ? 15.651 23.764 -22.385 1.00 65.25 301 THR A CA 1
ATOM 2413 C C . THR A 1 301 ? 14.948 24.946 -23.062 1.00 65.25 301 THR A C 1
ATOM 2415 O O . THR A 1 301 ? 14.151 24.729 -23.981 1.00 65.25 301 THR A O 1
ATOM 2418 N N . PRO A 1 302 ? 15.178 26.199 -22.625 1.00 58.62 302 PRO A N 1
ATOM 2419 C CA . PRO A 1 302 ? 14.646 27.353 -23.330 1.00 58.62 302 PRO A CA 1
ATOM 2420 C C . PRO A 1 302 ? 15.208 27.323 -24.750 1.00 58.62 302 PRO A C 1
ATOM 2422 O O . PRO A 1 302 ? 16.409 27.490 -24.954 1.00 58.62 302 PRO A O 1
ATOM 2425 N N . THR A 1 303 ? 14.356 27.051 -25.735 1.00 57.91 303 THR A N 1
ATOM 2426 C CA . THR A 1 303 ? 14.745 27.084 -27.142 1.00 57.91 303 THR A CA 1
ATOM 2427 C C . THR A 1 303 ? 15.267 28.482 -27.450 1.00 57.91 303 THR A C 1
ATOM 2429 O O . THR A 1 303 ? 14.506 29.453 -27.405 1.00 57.91 303 THR A O 1
ATOM 2432 N N . ALA A 1 304 ? 16.560 28.596 -27.763 1.00 52.41 304 ALA A N 1
ATOM 2433 C CA . ALA A 1 304 ? 17.070 29.763 -28.463 1.00 52.41 304 ALA A CA 1
ATOM 2434 C C . ALA A 1 304 ? 16.206 29.945 -29.718 1.00 52.41 304 ALA A C 1
ATOM 2436 O O . ALA A 1 304 ? 15.955 28.982 -30.440 1.00 52.41 304 ALA A O 1
ATOM 2437 N N . LYS A 1 305 ? 15.685 31.160 -29.909 1.00 47.59 305 LYS A N 1
ATOM 2438 C CA . LYS A 1 305 ? 14.753 31.518 -30.982 1.00 47.59 305 LYS A CA 1
ATOM 2439 C C . LYS A 1 305 ? 15.254 30.995 -32.333 1.00 47.59 305 LYS A C 1
ATOM 2441 O O . LYS A 1 305 ? 16.129 31.609 -32.933 1.00 47.59 305 LYS A O 1
ATOM 2446 N N . TYR A 1 306 ? 14.661 29.918 -32.831 1.00 42.66 306 TYR A N 1
ATOM 2447 C CA . TYR A 1 306 ? 14.634 29.620 -34.254 1.00 42.66 306 TYR A CA 1
ATOM 2448 C C . TYR A 1 306 ? 13.252 29.077 -34.602 1.00 42.66 306 TYR A C 1
ATOM 2450 O O . TYR A 1 306 ? 12.658 28.328 -33.829 1.00 42.66 306 TYR A O 1
ATOM 2458 N N . GLY A 1 307 ? 12.710 29.611 -35.694 1.00 41.50 307 GLY A N 1
ATOM 2459 C CA . GLY A 1 307 ? 11.298 29.568 -36.041 1.00 41.50 307 GLY A CA 1
ATOM 2460 C C . GLY A 1 307 ? 10.709 28.165 -36.144 1.00 41.50 307 GLY A C 1
ATOM 2461 O O . GLY A 1 307 ? 11.354 27.236 -36.610 1.00 41.50 307 GLY A O 1
ATOM 2462 N N . ASP A 1 308 ? 9.464 28.095 -35.683 1.00 41.56 308 ASP A N 1
ATOM 2463 C CA . ASP A 1 308 ? 8.371 27.234 -36.135 1.00 41.56 308 ASP A CA 1
ATOM 2464 C C . ASP A 1 308 ? 8.742 25.869 -36.745 1.00 41.56 308 ASP A C 1
ATOM 2466 O O . ASP A 1 308 ? 8.918 25.743 -37.948 1.00 41.56 308 ASP A O 1
ATOM 2470 N N . GLU A 1 309 ? 8.719 24.823 -35.915 1.00 33.75 309 GLU A N 1
ATOM 2471 C CA . GLU A 1 309 ? 7.981 23.597 -36.239 1.00 33.75 309 GLU A CA 1
ATOM 2472 C C . GLU A 1 309 ? 7.431 22.980 -34.945 1.00 33.75 309 GLU A C 1
ATOM 2474 O O . GLU A 1 309 ? 8.159 22.573 -34.034 1.00 33.75 309 GLU A O 1
ATOM 2479 N N . ARG A 1 310 ? 6.101 22.892 -34.855 1.00 41.59 310 ARG A N 1
ATOM 2480 C CA . ARG A 1 310 ? 5.397 22.169 -33.792 1.00 41.59 310 ARG A CA 1
ATOM 2481 C C . ARG A 1 310 ? 5.723 20.673 -33.852 1.00 41.59 310 ARG A C 1
ATOM 2483 O O . ARG A 1 310 ? 5.017 19.913 -34.506 1.00 41.59 310 ARG A O 1
ATOM 2490 N N . LYS A 1 311 ? 6.692 20.220 -33.056 1.00 31.72 311 LYS A N 1
ATOM 2491 C CA . LYS A 1 311 ? 6.749 18.830 -32.577 1.00 31.72 311 LYS A CA 1
ATOM 2492 C C . LYS A 1 311 ? 6.329 18.799 -31.112 1.00 31.72 311 LYS A C 1
ATOM 2494 O O . LYS A 1 311 ? 7.068 19.196 -30.216 1.00 31.72 311 LYS A O 1
ATOM 2499 N N . ARG A 1 312 ? 5.084 18.373 -30.875 1.00 33.53 312 ARG A N 1
ATOM 2500 C CA . ARG A 1 312 ? 4.568 18.051 -29.539 1.00 33.53 312 ARG A CA 1
ATOM 2501 C C . ARG A 1 312 ? 5.362 16.857 -28.999 1.00 33.53 312 ARG A C 1
ATOM 2503 O O . ARG A 1 312 ? 5.022 15.723 -29.308 1.00 33.53 312 ARG A O 1
ATOM 2510 N N . PHE A 1 313 ? 6.398 17.108 -28.205 1.00 27.94 313 PHE A N 1
ATOM 2511 C CA . PHE A 1 313 ? 6.973 16.081 -27.338 1.00 27.94 313 PHE A CA 1
ATOM 2512 C C . PHE A 1 313 ? 6.216 16.080 -26.006 1.00 27.94 313 PHE A C 1
ATOM 2514 O O . PHE A 1 313 ? 6.082 17.113 -25.339 1.00 27.94 313 PHE A O 1
ATOM 2521 N N . LEU A 1 314 ? 5.644 14.912 -25.715 1.00 29.14 314 LEU A N 1
ATOM 2522 C CA . LEU A 1 314 ? 4.849 14.560 -24.543 1.00 29.14 314 LEU A CA 1
ATOM 2523 C C . LEU A 1 314 ? 5.582 14.941 -23.244 1.00 29.14 314 LEU A C 1
ATOM 2525 O O . LEU A 1 314 ? 6.779 14.718 -23.105 1.00 29.14 314 LEU A O 1
ATOM 2529 N N . THR A 1 315 ? 4.851 15.509 -22.291 1.00 32.72 315 THR A N 1
ATOM 2530 C CA . THR A 1 315 ? 5.313 16.043 -20.996 1.00 32.72 315 THR A CA 1
ATOM 2531 C C . THR A 1 315 ? 5.611 14.977 -19.928 1.00 32.72 315 THR A C 1
ATOM 2533 O O . THR A 1 315 ? 5.511 15.262 -18.745 1.00 32.72 315 THR A O 1
ATOM 2536 N N . CYS A 1 316 ? 6.002 13.762 -20.311 1.00 29.22 316 CYS A N 1
ATOM 2537 C CA . CYS A 1 316 ? 6.401 12.715 -19.370 1.00 29.22 316 CYS A CA 1
ATOM 2538 C C . CYS A 1 316 ? 7.529 11.894 -20.005 1.00 29.22 316 CYS A C 1
ATOM 2540 O O . CYS A 1 316 ? 7.317 11.271 -21.049 1.00 29.22 316 CYS A O 1
ATOM 2542 N N . PHE A 1 317 ? 8.734 11.941 -19.432 1.00 33.62 317 PHE A N 1
ATOM 2543 C CA . PHE A 1 317 ? 9.841 11.099 -19.885 1.00 33.62 317 PHE A CA 1
ATOM 2544 C C . PHE A 1 317 ? 9.601 9.706 -19.290 1.00 33.62 317 PHE A C 1
ATOM 2546 O O . PHE A 1 317 ? 9.755 9.513 -18.088 1.00 33.62 317 PHE A O 1
ATOM 2553 N N . THR A 1 318 ? 9.142 8.766 -20.118 1.00 33.50 318 THR A N 1
ATOM 2554 C CA . THR A 1 318 ? 9.087 7.336 -19.787 1.00 33.50 318 THR A CA 1
ATOM 2555 C C . THR A 1 318 ? 10.146 6.653 -20.632 1.00 33.50 318 THR A C 1
ATOM 2557 O O . THR A 1 318 ? 9.970 6.469 -21.834 1.00 33.50 318 THR A O 1
ATOM 2560 N N . GLU A 1 319 ? 11.287 6.348 -20.023 1.00 33.38 319 GLU A N 1
ATOM 2561 C CA . GLU A 1 319 ? 12.371 5.633 -20.693 1.00 33.38 319 GLU A CA 1
ATOM 2562 C C . GLU A 1 319 ? 12.465 4.225 -20.109 1.00 33.38 319 GLU A C 1
ATOM 2564 O O . GLU A 1 319 ? 12.463 4.036 -18.889 1.00 33.38 319 GLU A O 1
ATOM 2569 N N . LEU A 1 320 ? 12.477 3.235 -21.000 1.00 36.84 320 LEU A N 1
ATOM 2570 C CA . LEU A 1 320 ? 12.610 1.828 -20.666 1.00 36.84 320 LEU A CA 1
ATOM 2571 C C . LEU A 1 320 ? 13.961 1.370 -21.208 1.00 36.84 320 LEU A C 1
ATOM 2573 O O . LEU A 1 320 ? 14.110 1.165 -22.412 1.00 36.84 320 LEU A O 1
ATOM 2577 N N . LEU A 1 321 ? 14.956 1.269 -20.331 1.00 42.19 321 LEU A N 1
ATOM 2578 C CA . LEU A 1 321 ? 16.313 0.901 -20.719 1.00 42.19 321 LEU A CA 1
ATOM 2579 C C . LEU A 1 321 ? 16.587 -0.539 -20.281 1.00 42.19 321 LEU A C 1
ATOM 2581 O O . LEU A 1 321 ? 16.510 -0.858 -19.094 1.00 42.19 321 LEU A O 1
ATOM 2585 N N . LEU A 1 322 ? 16.891 -1.411 -21.243 1.00 40.03 322 LEU A N 1
ATOM 2586 C CA . LEU A 1 322 ? 17.393 -2.755 -20.973 1.00 40.03 322 LEU A CA 1
ATOM 2587 C C . LEU A 1 322 ? 18.921 -2.694 -21.000 1.00 40.03 322 LEU A C 1
ATOM 2589 O O . LEU A 1 322 ? 19.499 -2.362 -22.035 1.00 40.03 322 LEU A O 1
ATOM 2593 N N . ILE A 1 323 ? 19.571 -2.991 -19.876 1.00 48.06 323 ILE A N 1
ATOM 2594 C CA . ILE A 1 323 ? 21.032 -2.969 -19.788 1.00 48.06 323 ILE A CA 1
ATOM 2595 C C . ILE A 1 323 ? 21.542 -4.399 -19.599 1.00 48.06 323 ILE A C 1
ATOM 2597 O O . ILE A 1 323 ? 21.122 -5.104 -18.678 1.00 48.06 323 ILE A O 1
ATOM 2601 N N . SER A 1 324 ? 22.447 -4.818 -20.486 1.00 33.03 324 SER A N 1
ATOM 2602 C CA . SER A 1 324 ? 23.206 -6.067 -20.371 1.00 33.03 324 SER A CA 1
ATOM 2603 C C . SER A 1 324 ? 24.529 -5.788 -19.672 1.00 33.03 324 SER A C 1
ATOM 2605 O O . SER A 1 324 ? 25.223 -4.843 -20.050 1.00 33.03 324 SER A O 1
ATOM 2607 N N . ALA A 1 325 ? 24.913 -6.626 -18.710 1.00 38.19 325 ALA A N 1
ATOM 2608 C CA . ALA A 1 325 ? 26.318 -6.729 -18.332 1.00 38.19 325 ALA A CA 1
ATOM 2609 C C . ALA A 1 325 ? 27.053 -7.432 -19.487 1.00 38.19 325 ALA A C 1
ATOM 2611 O O . ALA A 1 325 ? 26.608 -8.487 -19.940 1.00 38.19 325 ALA A O 1
ATOM 2612 N N . GLY A 1 326 ? 28.083 -6.789 -20.033 1.00 32.97 326 GLY A N 1
ATOM 2613 C CA . GLY A 1 326 ? 28.958 -7.334 -21.074 1.00 32.97 326 GLY A CA 1
ATOM 2614 C C . GLY A 1 326 ? 30.307 -7.707 -20.496 1.00 32.97 326 GLY A C 1
ATOM 2615 O O . GLY A 1 326 ? 30.779 -6.937 -19.626 1.00 32.97 326 GLY A O 1
#